Protein AF-A0A815XNQ8-F1 (afdb_monomer_lite)

Organism: NCBI:txid392033

Radius of gyration: 22.98 Å; chains: 1; bounding box: 55×47×60 Å

Secondary structure (DSSP, 8-state):
-HHHHHH-TTS-HHHHHHHGGGHHHHHTS---S---HHHHHHHHHHHHT-S-HHHHHHHHHHHHHHHHHH--HHHHHHHHHHHHTSSS-TTHHHHHHHHHHHHHHT--HHHHHHHHHHHHHHHHHHHHHHHTS-TTTHHHHHHHHHHHHHHHHHHHHHHHS-HHIIIIIHHHHHHHT---TTS---SS--S-HHHHHHHHHHHHHHT-THHHHHHHHHTTT--HHHHHHHHHHHHHHHHHHHHHHHHHHHHH---HHHHIIIII---TT-

pLDDT: mean 72.15, std 14.69, range [40.12, 94.12]

Structure (mmCIF, N/CA/C/O backbone):
data_AF-A0A815XNQ8-F1
#
_entry.id   AF-A0A815XNQ8-F1
#
loop_
_atom_site.group_PDB
_atom_site.id
_atom_site.type_symbol
_atom_site.label_atom_id
_atom_site.label_alt_id
_atom_site.label_comp_id
_atom_site.label_asym_id
_atom_site.label_entity_id
_atom_site.label_seq_id
_atom_site.pdbx_PDB_ins_code
_atom_site.Cartn_x
_atom_site.Cartn_y
_atom_site.Cartn_z
_atom_site.occupancy
_atom_site.B_iso_or_equiv
_atom_site.auth_seq_id
_atom_site.auth_comp_id
_atom_site.auth_asym_id
_atom_site.auth_atom_id
_atom_site.pdbx_PDB_model_num
ATOM 1 N N . MET A 1 1 ? -24.778 -8.195 21.191 1.00 75.94 1 MET A N 1
ATOM 2 C CA . MET A 1 1 ? -24.794 -7.375 22.428 1.00 75.94 1 MET A CA 1
ATOM 3 C C . MET A 1 1 ? -23.647 -6.366 22.455 1.00 75.94 1 MET A C 1
ATOM 5 O O . MET A 1 1 ? -23.934 -5.185 22.551 1.00 75.94 1 MET A O 1
ATOM 9 N N . TYR A 1 2 ? -22.386 -6.789 22.289 1.00 79.62 2 TYR A N 1
ATOM 10 C CA . TYR A 1 2 ? -21.207 -5.901 22.287 1.00 79.62 2 TYR A CA 1
ATOM 11 C C . TYR A 1 2 ? -21.305 -4.710 21.310 1.00 79.62 2 TYR A C 1
ATOM 13 O O . TYR A 1 2 ? -21.209 -3.560 21.724 1.00 79.62 2 TYR A O 1
ATOM 21 N N . LEU A 1 3 ? -21.623 -4.972 20.036 1.00 75.62 3 LEU A N 1
ATOM 22 C CA . LEU A 1 3 ? -21.785 -3.928 19.012 1.00 75.62 3 LEU A CA 1
ATOM 23 C C . LEU A 1 3 ? -22.878 -2.898 19.356 1.00 75.62 3 LEU A C 1
ATOM 25 O O . LEU A 1 3 ? -22.734 -1.717 19.057 1.00 75.62 3 LEU A O 1
ATOM 29 N N . LEU A 1 4 ? -23.967 -3.334 20.000 1.00 80.19 4 LEU A N 1
ATOM 30 C CA . LEU A 1 4 ? -25.055 -2.435 20.399 1.00 80.19 4 LEU A CA 1
ATOM 31 C C . LEU A 1 4 ? -24.585 -1.439 21.462 1.00 80.19 4 LEU A C 1
ATOM 33 O O . LEU A 1 4 ? -24.971 -0.281 21.395 1.00 80.19 4 LEU A O 1
ATOM 37 N N . LEU A 1 5 ? -23.711 -1.865 22.380 1.00 82.94 5 LEU A N 1
ATOM 38 C CA . LEU A 1 5 ? -23.134 -0.988 23.400 1.00 82.94 5 LEU A CA 1
ATOM 39 C C . LEU A 1 5 ? -22.146 0.025 22.798 1.00 82.94 5 LEU A C 1
ATOM 41 O O . LEU A 1 5 ? -22.124 1.178 23.208 1.00 82.94 5 LEU A O 1
ATOM 45 N N . LEU A 1 6 ? -21.357 -0.363 21.791 1.00 78.06 6 LEU A N 1
ATOM 46 C CA . LEU A 1 6 ? -20.437 0.566 21.116 1.00 78.06 6 LEU A CA 1
ATOM 47 C C . LEU A 1 6 ? -21.175 1.663 20.327 1.00 78.06 6 LEU A C 1
ATOM 49 O O . LEU A 1 6 ? -20.774 2.830 20.353 1.00 78.06 6 LEU A O 1
ATOM 53 N N . ILE A 1 7 ? -22.270 1.301 19.653 1.00 78.56 7 ILE A N 1
ATOM 54 C CA . ILE A 1 7 ? -23.043 2.216 18.795 1.00 78.56 7 ILE A CA 1
ATOM 55 C C . ILE A 1 7 ? -24.034 3.072 19.605 1.00 78.56 7 ILE A C 1
ATOM 57 O O . ILE A 1 7 ? -24.481 4.114 19.122 1.00 78.56 7 ILE A O 1
ATOM 61 N N . ASP A 1 8 ? -24.370 2.680 20.837 1.00 81.50 8 ASP A N 1
ATOM 62 C CA . ASP A 1 8 ? -25.315 3.422 21.671 1.00 81.50 8 ASP A CA 1
ATOM 63 C C . ASP A 1 8 ? -24.821 4.853 21.939 1.00 81.50 8 ASP A C 1
ATOM 65 O O . ASP A 1 8 ? -23.750 5.077 22.506 1.00 81.50 8 ASP A O 1
ATOM 69 N N . LYS A 1 9 ? -25.607 5.845 21.513 1.00 79.31 9 LYS A N 1
ATOM 70 C CA . LYS A 1 9 ? -25.302 7.270 21.696 1.00 79.31 9 LYS A CA 1
ATOM 71 C C . LYS A 1 9 ? -25.525 7.749 23.129 1.00 79.31 9 LYS A C 1
ATOM 73 O O . LYS A 1 9 ? -25.055 8.826 23.473 1.00 79.31 9 LYS A O 1
ATOM 78 N N . GLN A 1 10 ? -26.259 6.989 23.940 1.00 81.81 10 GLN A N 1
ATOM 79 C CA . GLN A 1 10 ? -26.535 7.337 25.333 1.00 81.81 10 GLN A CA 1
ATOM 80 C C . GLN A 1 10 ? -25.355 7.013 26.257 1.00 81.81 10 GLN A C 1
ATOM 82 O O . GLN A 1 10 ? -25.280 7.548 27.362 1.00 81.81 10 GLN A O 1
ATOM 87 N N . LEU A 1 11 ? -24.425 6.161 25.814 1.00 83.69 11 LEU A N 1
ATOM 88 C CA . LEU A 1 11 ? -23.234 5.803 26.579 1.00 83.69 11 LEU A CA 1
ATOM 89 C C . LEU A 1 11 ? -22.118 6.827 26.368 1.00 83.69 11 LEU A C 1
ATOM 91 O O . LEU A 1 11 ? -21.837 7.237 25.240 1.00 83.69 11 LEU A O 1
ATOM 95 N N . ASN A 1 12 ? -21.456 7.204 27.462 1.00 83.81 12 ASN A N 1
ATOM 96 C CA . ASN A 1 12 ? -20.323 8.122 27.420 1.00 83.81 12 ASN A CA 1
ATOM 97 C C . ASN A 1 12 ? -19.084 7.474 26.773 1.00 83.81 12 ASN A C 1
ATOM 99 O O . ASN A 1 12 ? -18.940 6.247 26.724 1.00 83.81 12 ASN A O 1
ATOM 103 N N . LEU A 1 13 ? -18.176 8.314 26.272 1.00 80.25 13 LEU A N 1
ATOM 104 C CA . LEU A 1 13 ? -16.975 7.854 25.578 1.00 80.25 13 LEU A CA 1
ATOM 105 C C . LEU A 1 13 ? -16.050 7.060 26.508 1.00 80.25 13 LEU A C 1
ATOM 107 O O . LEU A 1 13 ? -15.551 6.009 26.116 1.00 80.25 13 LEU A O 1
ATOM 111 N N . THR A 1 14 ? -15.914 7.472 27.769 1.00 85.00 14 THR A N 1
ATOM 112 C CA . THR A 1 14 ? -15.127 6.755 28.781 1.00 85.00 14 THR A CA 1
ATOM 113 C C . THR A 1 14 ? -15.580 5.296 28.963 1.00 85.00 14 THR A C 1
ATOM 115 O O . THR A 1 14 ? -14.750 4.390 29.025 1.00 85.00 14 THR A O 1
ATOM 118 N N . PHE A 1 15 ? -16.892 5.026 28.990 1.00 86.38 15 PHE A N 1
ATOM 119 C CA . PHE A 1 15 ? -17.417 3.659 29.062 1.00 86.38 15 PHE A CA 1
ATOM 120 C C . PHE A 1 15 ? -17.120 2.874 27.784 1.00 86.38 15 PHE A C 1
ATOM 122 O O . PHE A 1 15 ? -16.704 1.717 27.850 1.00 86.38 15 PHE A O 1
ATOM 129 N N . LYS A 1 16 ? -17.270 3.509 26.616 1.00 85.81 16 LYS A N 1
ATOM 130 C CA . LYS A 1 16 ? -16.922 2.890 25.331 1.00 85.81 16 LYS A CA 1
ATOM 131 C C . LYS A 1 16 ? -15.440 2.536 25.259 1.00 85.81 16 LYS A C 1
ATOM 133 O O . LYS A 1 16 ? -15.115 1.445 24.811 1.00 85.81 16 LYS A O 1
ATOM 138 N N . ILE A 1 17 ? -14.557 3.384 25.785 1.00 86.81 17 ILE A N 1
ATOM 139 C CA . ILE A 1 17 ? -13.119 3.112 25.899 1.00 86.81 17 ILE A CA 1
ATOM 140 C C . ILE A 1 17 ? -12.865 1.860 26.750 1.00 86.81 17 ILE A C 1
ATOM 142 O O . ILE A 1 17 ? -12.004 1.058 26.403 1.00 86.81 17 ILE A O 1
ATOM 146 N N . CYS A 1 18 ? -13.605 1.630 27.836 1.00 87.81 18 CYS A N 1
ATOM 147 C CA . CYS A 1 18 ? -13.510 0.376 28.599 1.00 87.81 18 CYS A CA 1
ATOM 148 C C . CYS A 1 18 ? -13.992 -0.840 27.795 1.00 87.81 18 CYS A C 1
ATOM 150 O O . CYS A 1 18 ? -13.396 -1.910 27.878 1.00 87.81 18 CYS A O 1
ATOM 152 N N . LEU A 1 19 ? -15.024 -0.692 26.959 1.00 88.38 19 LEU A N 1
ATOM 153 C CA . LEU A 1 19 ? -15.461 -1.777 26.074 1.00 88.38 19 LEU A CA 1
ATOM 154 C C . LEU A 1 19 ? -14.389 -2.166 25.047 1.00 88.38 19 LEU A C 1
ATOM 156 O O . LEU A 1 19 ? -14.349 -3.328 24.636 1.00 88.38 19 LEU A O 1
ATOM 160 N N . LEU A 1 20 ? -13.510 -1.240 24.645 1.00 88.69 20 LEU A N 1
ATOM 161 C CA . LEU A 1 20 ? -12.417 -1.538 23.712 1.00 88.69 20 LEU A CA 1
ATOM 162 C C . LEU A 1 20 ? -11.389 -2.521 24.290 1.00 88.69 20 LEU A C 1
ATOM 164 O O . LEU A 1 20 ? -10.723 -3.197 23.514 1.00 88.69 20 LEU A O 1
ATOM 168 N N . ASP A 1 21 ? -11.309 -2.691 25.615 1.00 88.00 21 ASP A N 1
ATOM 169 C CA . ASP A 1 21 ? -10.439 -3.714 26.224 1.00 88.00 21 ASP A CA 1
ATOM 170 C C . ASP A 1 21 ? -10.847 -5.138 25.813 1.00 88.00 21 ASP A C 1
ATOM 172 O O . ASP A 1 21 ? -10.031 -6.057 25.811 1.00 88.00 21 ASP A O 1
ATOM 176 N N . LEU A 1 22 ? -12.114 -5.325 25.431 1.00 89.06 22 LEU A N 1
ATOM 177 C CA . LEU A 1 22 ? -12.642 -6.603 24.962 1.00 89.06 22 LEU A CA 1
ATOM 178 C C . LEU A 1 22 ? -12.604 -6.744 23.435 1.00 89.06 22 LEU A C 1
ATOM 180 O O . LEU A 1 22 ? -12.958 -7.804 22.920 1.00 89.06 22 LEU A O 1
ATOM 184 N N . LEU A 1 23 ? -12.185 -5.704 22.705 1.00 88.06 23 LEU A N 1
ATOM 185 C CA . LEU A 1 23 ? -12.276 -5.653 21.244 1.00 88.06 23 LEU A CA 1
ATOM 186 C C . LEU A 1 23 ? -11.512 -6.801 20.581 1.00 88.06 23 LEU A C 1
ATOM 188 O O . LEU A 1 23 ? -12.015 -7.393 19.630 1.00 88.06 23 LEU A O 1
ATOM 192 N N . ALA A 1 24 ? -10.350 -7.171 21.126 1.00 87.69 24 ALA A N 1
ATOM 193 C CA . ALA A 1 24 ? -9.516 -8.241 20.584 1.00 87.69 24 ALA A CA 1
ATOM 194 C C . ALA A 1 24 ? -10.259 -9.587 20.472 1.00 87.69 24 ALA A C 1
ATOM 196 O O . ALA A 1 24 ? -10.046 -10.327 19.516 1.00 87.69 24 ALA A O 1
ATOM 197 N N . PHE A 1 25 ? -11.158 -9.886 21.418 1.00 86.19 25 PHE A N 1
ATOM 198 C CA . PHE A 1 25 ? -11.920 -11.139 21.450 1.00 86.19 25 PHE A CA 1
ATOM 199 C C . PHE A 1 25 ? -13.054 -11.187 20.427 1.00 86.19 25 PHE A C 1
ATOM 201 O O . PHE A 1 25 ? -13.499 -12.270 20.062 1.00 86.19 25 PHE A O 1
ATOM 208 N N . PHE A 1 26 ? -13.548 -10.025 19.997 1.00 83.56 26 PHE A N 1
ATOM 209 C CA . PHE A 1 26 ? -14.608 -9.929 18.994 1.00 83.56 26 PHE A CA 1
ATOM 210 C C . PHE A 1 26 ? -14.048 -9.724 17.587 1.00 83.56 26 PHE A C 1
ATOM 212 O O . PHE A 1 26 ? -14.661 -10.174 16.627 1.00 83.56 26 PHE A O 1
ATOM 219 N N . ALA A 1 27 ? -12.885 -9.082 17.467 1.00 80.12 27 ALA A N 1
ATOM 220 C CA . ALA A 1 27 ? -12.204 -8.854 16.197 1.00 80.12 27 ALA A CA 1
ATOM 221 C C . ALA A 1 27 ? -11.524 -10.119 15.643 1.00 80.12 27 ALA A C 1
ATOM 223 O O . ALA A 1 27 ? -11.320 -10.225 14.441 1.00 80.12 27 ALA A O 1
ATOM 224 N N . SER A 1 28 ? -11.198 -11.093 16.499 1.00 70.62 28 SER A N 1
ATOM 225 C CA . SER A 1 28 ? -10.647 -12.392 16.085 1.00 70.62 28 SER A CA 1
ATOM 226 C C . SER A 1 28 ? -11.694 -13.372 15.545 1.00 70.62 28 SER A C 1
ATOM 228 O O . SER A 1 28 ? -11.341 -14.459 15.092 1.00 70.62 28 SER A O 1
ATOM 230 N N . ILE A 1 29 ? -12.982 -13.023 15.620 1.00 66.88 29 ILE A N 1
ATOM 231 C CA . ILE A 1 29 ? -14.058 -13.836 15.065 1.00 66.88 29 ILE A CA 1
ATOM 232 C C . ILE A 1 29 ? -14.126 -13.507 13.574 1.00 66.88 29 ILE A C 1
ATOM 234 O O . ILE A 1 29 ? -14.635 -12.446 13.207 1.00 66.88 29 ILE A O 1
ATOM 238 N N . ASP A 1 30 ? -13.604 -14.411 12.737 1.00 53.66 30 ASP A N 1
ATOM 239 C CA . ASP A 1 30 ? -13.750 -14.377 11.277 1.00 53.66 30 ASP A CA 1
ATOM 240 C C . ASP A 1 30 ? -15.246 -14.324 10.942 1.00 53.66 30 ASP A C 1
ATOM 242 O O . ASP A 1 30 ? -15.952 -15.332 10.918 1.00 53.66 30 ASP A O 1
ATOM 246 N N . THR A 1 31 ? -15.766 -13.112 10.786 1.00 51.09 31 THR A N 1
ATOM 247 C CA . THR A 1 31 ? -17.167 -12.880 10.471 1.00 51.09 31 THR A CA 1
ATOM 248 C C . THR A 1 31 ? -17.257 -12.618 8.980 1.00 51.09 31 THR A C 1
ATOM 250 O O . THR A 1 31 ? -17.117 -11.490 8.521 1.00 51.09 31 THR A O 1
ATOM 253 N N . ASP A 1 32 ? -17.600 -13.675 8.240 1.00 43.88 32 ASP A N 1
ATOM 254 C CA . ASP A 1 32 ? -18.255 -13.604 6.922 1.00 43.88 32 ASP A CA 1
ATOM 255 C C . ASP A 1 32 ? -19.571 -12.781 6.966 1.00 43.88 32 ASP A C 1
ATOM 257 O O . ASP A 1 32 ? -20.224 -12.542 5.951 1.00 43.88 32 ASP A O 1
ATOM 261 N N . GLU A 1 33 ? -19.996 -12.322 8.146 1.00 43.84 33 GLU A N 1
ATOM 262 C CA . GLU A 1 33 ? -21.234 -11.590 8.361 1.00 43.84 33 GLU A CA 1
ATOM 263 C C . GLU A 1 33 ? -21.028 -10.069 8.354 1.00 43.84 33 GLU A C 1
ATOM 265 O O . GLU A 1 33 ? -20.715 -9.446 9.366 1.00 43.84 33 GLU A O 1
ATOM 270 N N . ASN A 1 34 ? -21.285 -9.469 7.188 1.00 41.28 34 ASN A N 1
ATOM 271 C CA . ASN A 1 34 ? -22.055 -8.231 6.984 1.00 41.28 34 ASN A CA 1
ATOM 272 C C . ASN A 1 34 ? -22.151 -7.250 8.178 1.00 41.28 34 ASN A C 1
ATOM 274 O O . ASN A 1 34 ? -23.237 -6.855 8.617 1.00 41.28 34 ASN A O 1
ATOM 278 N N . LEU A 1 35 ? -21.018 -6.739 8.659 1.00 43.88 35 LEU A N 1
ATOM 279 C CA . LEU A 1 35 ? -20.987 -5.405 9.253 1.00 43.88 35 LEU A CA 1
ATOM 280 C C . LEU A 1 35 ? -21.256 -4.413 8.117 1.00 43.88 35 LEU A C 1
ATOM 282 O O . LEU A 1 35 ? -20.317 -4.044 7.418 1.00 43.88 35 LEU A O 1
ATOM 286 N N . ASN A 1 36 ? -22.528 -4.036 7.919 1.00 47.47 36 ASN A N 1
ATOM 287 C CA . ASN A 1 36 ? -22.941 -3.018 6.943 1.00 47.47 36 ASN A CA 1
ATOM 288 C C . ASN A 1 36 ? -21.979 -1.821 6.989 1.00 47.47 36 ASN A C 1
ATOM 290 O O . ASN A 1 36 ? -21.748 -1.273 8.072 1.00 47.47 36 ASN A O 1
ATOM 294 N N . GLU A 1 37 ? -21.465 -1.417 5.827 1.00 50.72 37 GLU A N 1
ATOM 295 C CA . GLU A 1 37 ? -20.520 -0.303 5.639 1.00 50.72 37 GLU A CA 1
ATOM 296 C C . GLU A 1 37 ? -20.949 0.963 6.404 1.00 50.72 37 GLU A C 1
ATOM 298 O O . GLU A 1 37 ? -20.141 1.567 7.107 1.00 50.72 37 GLU A O 1
ATOM 303 N N . ASP A 1 38 ? -22.254 1.261 6.423 1.00 46.72 38 ASP A N 1
ATOM 304 C CA . ASP A 1 38 ? -22.863 2.371 7.174 1.00 46.72 38 ASP A CA 1
ATOM 305 C C . ASP A 1 38 ? -22.540 2.383 8.678 1.00 46.72 38 ASP A C 1
ATOM 307 O O . ASP A 1 38 ? -22.424 3.443 9.295 1.00 46.72 38 ASP A O 1
ATOM 311 N N . LYS A 1 39 ? -22.425 1.211 9.317 1.00 51.88 39 LYS A N 1
ATOM 312 C CA . LYS A 1 39 ? -22.089 1.118 10.748 1.00 51.88 39 LYS A CA 1
ATOM 313 C C . LYS A 1 39 ? -20.587 1.268 10.981 1.00 51.88 39 LYS A C 1
ATOM 315 O O . LYS A 1 39 ? -20.209 1.774 12.035 1.00 51.88 39 LYS A O 1
ATOM 320 N N . ARG A 1 40 ? -19.762 0.864 10.005 1.00 51.28 40 ARG A N 1
ATOM 321 C CA . ARG A 1 40 ? -18.299 1.016 10.040 1.00 51.28 40 ARG A CA 1
ATOM 322 C C . ARG A 1 40 ? -17.926 2.494 9.936 1.00 51.28 40 ARG A C 1
ATOM 324 O O . ARG A 1 40 ? -17.295 3.024 10.841 1.00 51.28 40 ARG A O 1
ATOM 331 N N . GLN A 1 41 ? -18.441 3.185 8.918 1.00 49.56 41 GLN A N 1
ATOM 332 C CA . GLN A 1 41 ? -18.174 4.608 8.662 1.00 49.56 41 GLN A CA 1
ATOM 333 C C . GLN A 1 41 ? -18.634 5.520 9.804 1.00 49.56 41 GLN A C 1
ATOM 335 O O . GLN A 1 41 ? -17.972 6.496 10.152 1.00 49.56 41 GLN A O 1
ATOM 340 N N . LYS A 1 42 ? -19.764 5.185 10.431 1.00 54.00 42 LYS A N 1
ATOM 341 C CA . LYS A 1 42 ? -20.320 5.971 11.534 1.00 54.00 42 LYS A CA 1
ATOM 342 C C . LYS A 1 42 ? -19.477 5.897 12.806 1.00 54.00 42 LYS A C 1
ATOM 344 O O . LYS A 1 42 ? -19.344 6.904 13.488 1.00 54.00 42 LYS A O 1
ATOM 349 N N . TRP A 1 43 ? -18.900 4.734 13.111 1.00 50.22 43 TRP A N 1
ATOM 350 C CA . TRP A 1 43 ? -18.016 4.586 14.267 1.00 50.22 43 TRP A CA 1
ATOM 351 C C . TRP A 1 43 ? -16.673 5.291 14.050 1.00 50.22 43 TRP A C 1
ATOM 353 O O . TRP A 1 43 ? -16.190 5.966 14.957 1.00 50.22 43 TRP A O 1
ATOM 363 N N . SER A 1 44 ? -16.119 5.212 12.838 1.00 52.06 44 SER A N 1
ATOM 364 C CA . SER A 1 44 ? -14.863 5.886 12.506 1.00 52.06 44 SER A CA 1
ATOM 365 C C . SER A 1 44 ? -14.988 7.418 12.554 1.00 52.06 44 SER A C 1
ATOM 367 O O . SER A 1 44 ? -14.113 8.089 13.097 1.00 52.06 44 SER A O 1
ATOM 369 N N . ASN A 1 45 ? -16.116 7.975 12.094 1.00 53.53 45 ASN A N 1
ATOM 370 C CA . ASN A 1 45 ? -16.386 9.417 12.172 1.00 53.53 45 ASN A CA 1
ATOM 371 C C . ASN A 1 45 ? -16.559 9.928 13.614 1.00 53.53 45 ASN A C 1
ATOM 373 O O . ASN A 1 45 ? -16.122 11.034 13.926 1.00 53.53 45 ASN A O 1
ATOM 377 N N . ASP A 1 46 ? -17.170 9.134 14.500 1.00 54.84 46 ASP A N 1
ATOM 378 C CA . ASP A 1 46 ? -17.358 9.513 15.907 1.00 54.84 46 ASP A CA 1
ATOM 379 C C . ASP A 1 46 ? -16.019 9.548 16.677 1.00 54.84 46 ASP A C 1
ATOM 381 O O . ASP A 1 46 ? -15.891 10.312 17.635 1.00 54.84 46 ASP A O 1
ATOM 385 N N . LEU A 1 47 ? -15.013 8.760 16.264 1.00 55.50 47 LEU A N 1
ATOM 386 C CA . LEU A 1 47 ? -13.692 8.730 16.904 1.00 55.50 47 LEU A CA 1
ATOM 387 C C . LEU A 1 47 ? -12.807 9.917 16.487 1.00 55.50 47 LEU A C 1
ATOM 389 O O . LEU A 1 47 ? -12.124 10.486 17.331 1.00 55.50 47 LEU A O 1
ATOM 393 N N . CYS A 1 48 ? -12.838 10.318 15.212 1.00 50.28 48 CYS A N 1
ATOM 394 C CA . CYS A 1 48 ? -11.995 11.400 14.683 1.00 50.28 48 CYS A CA 1
ATOM 395 C C . CYS A 1 48 ? -12.405 12.815 15.145 1.00 50.28 48 CYS A C 1
ATOM 397 O O . CYS A 1 48 ? -11.663 13.765 14.921 1.00 50.28 48 CYS A O 1
ATOM 399 N N . CYS A 1 49 ? -13.571 12.994 15.778 1.00 48.00 49 CYS A N 1
ATOM 400 C CA . CYS A 1 49 ? -14.122 14.320 16.105 1.00 48.00 49 CYS A CA 1
ATOM 401 C C . CYS A 1 49 ? -14.201 14.649 17.608 1.00 48.00 49 CYS A C 1
ATOM 403 O O . CYS A 1 49 ? -14.882 15.603 17.995 1.00 48.00 49 CYS A O 1
ATOM 405 N N . THR A 1 50 ? -13.540 13.894 18.485 1.00 53.66 50 THR A N 1
ATOM 406 C CA . THR A 1 50 ? -13.646 14.127 19.935 1.00 53.66 50 THR A CA 1
ATOM 407 C C . THR A 1 50 ? -12.812 15.329 20.389 1.00 53.66 50 THR A C 1
ATOM 409 O O . THR A 1 50 ? -11.600 15.360 20.195 1.00 53.66 50 THR A O 1
ATOM 412 N N . GLN A 1 51 ? -13.458 16.302 21.047 1.00 52.12 51 GLN A N 1
ATOM 413 C CA . GLN A 1 51 ? -12.844 17.524 21.601 1.00 52.12 51 GLN A CA 1
ATOM 414 C C . GLN A 1 51 ? -11.847 17.263 22.751 1.00 52.12 51 GLN A C 1
ATOM 416 O O . GLN A 1 51 ? -11.103 18.168 23.128 1.00 52.12 51 GLN A O 1
ATOM 421 N N . GLU A 1 52 ? -11.801 16.044 23.296 1.00 68.06 52 GLU A N 1
ATOM 422 C CA . GLU A 1 52 ? -10.934 15.670 24.415 1.00 68.06 52 GLU A CA 1
ATOM 423 C C . GLU A 1 52 ? -9.797 14.748 23.956 1.00 68.06 52 GLU A C 1
ATOM 425 O O . GLU A 1 52 ? -9.934 13.527 23.865 1.00 68.06 52 GLU A O 1
ATOM 430 N N . TYR A 1 53 ? -8.634 15.350 23.696 1.00 76.25 53 TYR A N 1
ATOM 431 C CA . TYR A 1 53 ? -7.417 14.670 23.233 1.00 76.25 53 TYR A CA 1
ATOM 432 C C . TYR A 1 53 ? -7.035 13.434 24.072 1.00 76.25 53 TYR A C 1
ATOM 434 O O . TYR A 1 53 ? -6.577 12.426 23.536 1.00 76.25 53 TYR A O 1
ATOM 442 N N . HIS A 1 54 ? -7.251 13.482 25.391 1.00 80.50 54 HIS A N 1
ATOM 443 C CA . HIS A 1 54 ? -6.917 12.382 26.298 1.00 80.50 54 HIS A CA 1
ATOM 444 C C . HIS A 1 54 ? -7.803 11.146 26.109 1.00 80.50 54 HIS A C 1
ATOM 446 O O . HIS A 1 54 ? -7.305 10.021 26.188 1.00 80.50 54 HIS A O 1
ATOM 452 N N . GLU A 1 55 ? -9.095 11.334 25.839 1.00 82.00 55 GLU A N 1
ATOM 453 C CA . GLU A 1 55 ? -10.012 10.220 25.594 1.00 82.00 55 GLU A CA 1
ATOM 454 C C . GLU A 1 55 ? -9.720 9.573 24.234 1.00 82.00 55 GLU A C 1
ATOM 456 O O . GLU A 1 55 ? -9.650 8.347 24.135 1.00 82.00 55 GLU A O 1
ATOM 461 N N . TYR A 1 56 ? -9.429 10.388 23.215 1.00 83.62 56 TYR A N 1
ATOM 462 C CA . TYR A 1 56 ? -8.996 9.914 21.898 1.00 83.62 56 TYR A CA 1
ATOM 463 C C . TYR A 1 56 ? -7.706 9.089 21.968 1.00 83.62 56 TYR A C 1
ATOM 465 O O . TYR A 1 56 ? -7.640 7.971 21.454 1.00 83.62 56 TYR A O 1
ATOM 473 N N . GLN A 1 57 ? -6.695 9.597 22.681 1.00 87.19 57 GLN A N 1
ATOM 474 C CA . GLN A 1 57 ? -5.433 8.894 22.902 1.00 87.19 57 GLN A CA 1
ATOM 475 C C . GLN A 1 57 ? -5.649 7.537 23.589 1.00 87.19 57 GLN A C 1
ATOM 477 O O . GLN A 1 57 ? -5.040 6.534 23.204 1.00 87.19 57 GLN A O 1
ATOM 482 N N . ALA A 1 58 ? -6.514 7.487 24.607 1.00 88.31 58 ALA A N 1
ATOM 483 C CA . ALA A 1 58 ? -6.840 6.246 25.302 1.00 88.31 58 ALA A CA 1
ATOM 484 C C . ALA A 1 58 ? -7.573 5.253 24.385 1.00 88.31 58 ALA A C 1
ATOM 486 O O . ALA A 1 58 ? -7.262 4.060 24.409 1.00 88.31 58 ALA A O 1
ATOM 487 N N . ALA A 1 59 ? -8.503 5.734 23.556 1.00 88.50 59 ALA A N 1
ATOM 488 C CA . ALA A 1 59 ? -9.215 4.912 22.583 1.00 88.50 59 ALA A CA 1
ATOM 489 C C . ALA A 1 59 ? -8.259 4.308 21.543 1.00 88.50 59 ALA A C 1
ATOM 491 O O . ALA A 1 59 ? -8.248 3.088 21.368 1.00 88.50 59 ALA A O 1
ATOM 492 N N . ILE A 1 60 ? -7.405 5.129 20.917 1.00 89.62 60 ILE A N 1
ATOM 493 C CA . ILE A 1 60 ? -6.430 4.677 19.912 1.00 89.62 60 ILE A CA 1
ATOM 494 C C . ILE A 1 60 ? -5.524 3.593 20.471 1.00 89.62 60 ILE A C 1
ATOM 496 O O . ILE A 1 60 ? -5.375 2.543 19.856 1.00 89.62 60 ILE A O 1
ATOM 500 N N . ARG A 1 61 ? -4.944 3.799 21.656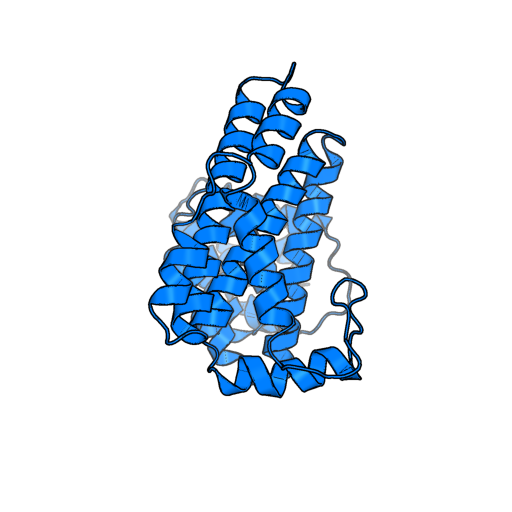 1.00 91.50 61 ARG A N 1
ATOM 501 C CA . ARG A 1 61 ? -4.008 2.822 22.228 1.00 91.50 61 ARG A CA 1
ATOM 502 C C . ARG A 1 61 ? -4.661 1.470 22.492 1.00 91.50 61 ARG A C 1
ATOM 504 O O . ARG A 1 61 ? -4.018 0.438 22.312 1.00 91.50 61 ARG A O 1
ATOM 511 N N . LYS A 1 62 ? -5.942 1.458 22.869 1.00 91.94 62 LYS A N 1
ATOM 512 C CA . LYS A 1 62 ? -6.709 0.216 23.019 1.00 91.94 62 LYS A CA 1
ATOM 513 C C . LYS A 1 62 ? -7.024 -0.437 21.677 1.00 91.94 62 LYS A C 1
ATOM 515 O O . LYS A 1 62 ? -6.929 -1.656 21.585 1.00 91.94 62 LYS A O 1
ATOM 520 N N . ILE A 1 63 ? -7.327 0.346 20.640 1.00 92.06 63 ILE A N 1
ATOM 521 C CA . ILE A 1 63 ? -7.511 -0.170 19.274 1.00 92.06 63 ILE A CA 1
ATOM 522 C C . ILE A 1 63 ? -6.209 -0.787 18.755 1.00 92.06 63 ILE A C 1
ATOM 524 O O . ILE A 1 63 ? -6.245 -1.911 18.267 1.00 92.06 63 ILE A O 1
ATOM 528 N N . LEU A 1 64 ? -5.066 -0.114 18.920 1.00 92.94 64 LEU A N 1
ATOM 529 C CA . LEU A 1 64 ? -3.751 -0.634 18.524 1.00 92.94 64 LEU A CA 1
ATOM 530 C C . LEU A 1 64 ? -3.407 -1.933 19.262 1.00 92.94 64 LEU A C 1
ATOM 532 O O . LEU A 1 64 ? -3.003 -2.913 18.643 1.00 92.94 64 LEU A O 1
ATOM 536 N N . SER A 1 65 ? -3.642 -1.975 20.576 1.00 91.81 65 SER A N 1
ATOM 537 C CA . SER A 1 65 ? -3.469 -3.197 21.371 1.00 91.81 65 SER A CA 1
ATOM 538 C C . SER A 1 65 ? -4.373 -4.332 20.870 1.00 91.81 65 SER A C 1
ATOM 540 O O . SER A 1 65 ? -3.917 -5.451 20.641 1.00 91.81 65 SER A O 1
ATOM 542 N N . ALA A 1 66 ? -5.656 -4.047 20.629 1.00 91.44 66 ALA A N 1
ATOM 543 C CA . ALA A 1 66 ? -6.600 -5.034 20.120 1.00 91.44 66 ALA A CA 1
ATOM 544 C C . ALA A 1 66 ? -6.248 -5.518 18.707 1.00 91.44 66 ALA A C 1
ATOM 546 O O . ALA A 1 66 ? -6.424 -6.698 18.402 1.00 91.44 66 ALA A O 1
ATOM 547 N N . PHE A 1 67 ? -5.736 -4.630 17.859 1.00 91.44 67 PHE A N 1
ATOM 548 C CA . PHE A 1 67 ? -5.270 -4.936 16.513 1.00 91.44 67 PHE A CA 1
ATOM 549 C C . PHE A 1 67 ? -4.095 -5.921 16.537 1.00 91.44 67 PHE A C 1
ATOM 551 O O . PHE A 1 67 ? -4.171 -6.975 15.902 1.00 91.44 67 PHE A O 1
ATOM 558 N N . GLU A 1 68 ? -3.068 -5.647 17.345 1.00 89.56 68 GLU A N 1
ATOM 559 C CA . GLU A 1 68 ? -1.908 -6.535 17.491 1.00 89.56 68 GLU A CA 1
ATOM 560 C C . GLU A 1 68 ? -2.289 -7.910 18.061 1.00 89.56 68 GLU A C 1
ATOM 562 O O . GLU A 1 68 ? -1.737 -8.926 17.638 1.00 89.56 68 GLU A O 1
ATOM 567 N N . LEU A 1 69 ? -3.247 -7.958 18.995 1.00 88.25 69 LEU A N 1
ATOM 568 C CA . LEU A 1 69 ? -3.668 -9.195 19.662 1.00 88.25 69 LEU A CA 1
ATOM 569 C C . LEU A 1 69 ? -4.626 -10.057 18.829 1.00 88.25 69 LEU A C 1
ATOM 571 O O . LEU A 1 69 ? -4.552 -11.282 18.886 1.00 88.25 69 LEU A O 1
ATOM 575 N N . SER A 1 70 ? -5.546 -9.440 18.085 1.00 87.06 70 SER A N 1
ATOM 576 C CA . SER A 1 70 ? -6.575 -10.165 17.321 1.00 87.06 70 SER A CA 1
ATOM 577 C C . SER A 1 70 ? -6.105 -10.620 15.947 1.00 87.06 70 SER A C 1
ATOM 579 O O . SER A 1 70 ? -6.691 -11.534 15.375 1.00 87.06 70 SER A O 1
ATOM 581 N N . SER A 1 71 ? -5.067 -9.977 15.410 1.00 82.31 71 SER A N 1
ATOM 582 C CA . SER A 1 71 ? -4.656 -10.127 14.016 1.00 82.31 71 SER A CA 1
ATOM 583 C C . SER A 1 71 ? -5.797 -9.910 12.996 1.00 82.31 71 SER A C 1
ATOM 585 O O . SER A 1 71 ? -5.849 -10.573 11.962 1.00 82.31 71 SER A O 1
ATOM 587 N N . SER A 1 72 ? -6.724 -8.996 13.291 1.00 84.69 72 SER A N 1
ATOM 588 C CA . SER A 1 72 ? -7.927 -8.741 12.488 1.00 84.69 72 SER A CA 1
ATOM 589 C C . SER A 1 72 ? -7.669 -7.831 11.279 1.00 84.69 72 SER A C 1
ATOM 591 O O . SER A 1 72 ? -7.262 -6.680 11.447 1.00 84.69 72 SER A O 1
ATOM 593 N N . PHE A 1 73 ? -8.088 -8.255 10.078 1.00 82.50 73 PHE A N 1
ATOM 594 C CA . PHE A 1 73 ? -8.082 -7.402 8.873 1.00 82.50 73 PHE A CA 1
ATOM 595 C C . PHE A 1 73 ? -9.032 -6.199 8.966 1.00 82.50 73 PHE A C 1
ATOM 597 O O . PHE A 1 73 ? -8.709 -5.124 8.475 1.00 82.50 73 PHE A O 1
ATOM 604 N N . ILE A 1 74 ? -10.161 -6.331 9.668 1.00 82.25 74 ILE A N 1
ATOM 605 C CA . ILE A 1 74 ? -11.103 -5.215 9.873 1.00 82.25 74 ILE A CA 1
ATOM 606 C C . ILE A 1 74 ? -10.457 -4.068 10.669 1.00 82.25 74 ILE A C 1
ATOM 608 O O . ILE A 1 74 ? -10.625 -2.897 10.336 1.00 82.25 74 ILE A O 1
ATOM 612 N N . LEU A 1 75 ? -9.696 -4.386 11.723 1.00 87.19 75 LEU A N 1
ATOM 613 C CA . LEU A 1 75 ? -8.972 -3.369 12.490 1.00 87.19 75 LEU A CA 1
ATOM 614 C C . LEU A 1 75 ? -7.816 -2.766 11.689 1.00 87.19 75 LEU A C 1
ATOM 616 O O . LEU A 1 75 ? -7.550 -1.575 11.829 1.00 87.19 75 LEU A O 1
ATOM 620 N N . PHE A 1 76 ? -7.175 -3.554 10.822 1.00 88.31 76 PHE A N 1
ATOM 621 C CA . PHE A 1 76 ? -6.210 -3.027 9.862 1.00 88.31 76 PHE A CA 1
ATOM 622 C C . PHE A 1 76 ? -6.857 -1.977 8.943 1.00 88.31 76 PHE A C 1
ATOM 624 O O . PHE A 1 76 ? -6.353 -0.862 8.851 1.00 88.31 76 PHE A O 1
ATOM 631 N N . GLU A 1 77 ? -7.999 -2.296 8.324 1.00 83.94 77 GLU A N 1
ATOM 632 C CA . GLU A 1 77 ? -8.748 -1.378 7.450 1.00 83.94 77 GLU A CA 1
ATOM 633 C C . GLU A 1 77 ? -9.114 -0.073 8.169 1.00 83.94 77 GLU A C 1
ATOM 635 O O . GLU A 1 77 ? -8.884 1.014 7.639 1.00 83.94 77 GLU A O 1
ATOM 640 N N . LEU A 1 78 ? -9.610 -0.166 9.408 1.00 84.81 78 LEU A N 1
ATOM 641 C CA . LEU A 1 78 ? -9.923 1.001 10.231 1.00 84.81 78 LEU A CA 1
ATOM 642 C C . LEU A 1 78 ? -8.701 1.900 10.454 1.00 84.81 78 LEU A C 1
ATOM 644 O O . LEU A 1 78 ? -8.806 3.117 10.320 1.00 84.81 78 LEU A O 1
ATOM 648 N N . LEU A 1 79 ? -7.554 1.316 10.809 1.00 88.56 79 LEU A N 1
ATOM 649 C CA . LEU A 1 79 ? -6.330 2.073 11.071 1.00 88.56 79 LEU A CA 1
ATOM 650 C C . LEU A 1 79 ? -5.790 2.737 9.801 1.00 88.56 79 LEU A C 1
ATOM 652 O O . LEU A 1 79 ? -5.358 3.887 9.862 1.00 88.56 79 LEU A O 1
ATOM 656 N N . ILE A 1 80 ? -5.859 2.054 8.654 1.00 85.69 80 ILE A N 1
ATOM 657 C CA . ILE A 1 80 ? -5.518 2.651 7.357 1.00 85.69 80 ILE A CA 1
ATOM 658 C C . ILE A 1 80 ? -6.456 3.815 7.040 1.00 85.69 80 ILE A C 1
ATOM 660 O O . ILE A 1 80 ? -5.983 4.887 6.677 1.00 85.69 80 ILE A O 1
ATOM 664 N N . TRP A 1 81 ? -7.765 3.653 7.243 1.00 83.06 81 TRP A N 1
ATOM 665 C CA . TRP A 1 81 ? -8.725 4.739 7.053 1.00 83.06 81 TRP A CA 1
ATOM 666 C C . TRP A 1 81 ? -8.401 5.944 7.945 1.00 83.06 81 TRP A C 1
ATOM 668 O O . TRP A 1 81 ? -8.321 7.064 7.450 1.00 83.06 81 TRP A O 1
ATOM 678 N N . MET A 1 82 ? -8.124 5.718 9.234 1.00 82.62 82 MET A N 1
ATOM 679 C CA . MET A 1 82 ? -7.745 6.786 10.168 1.00 82.62 82 MET A CA 1
ATOM 680 C C . MET A 1 82 ? -6.477 7.529 9.732 1.00 82.62 82 MET A C 1
ATOM 682 O O . MET A 1 82 ? -6.433 8.753 9.828 1.00 82.62 82 MET A O 1
ATOM 686 N N . LEU A 1 83 ? -5.465 6.810 9.235 1.00 84.06 83 LEU A N 1
ATOM 687 C CA . LEU A 1 83 ? -4.250 7.419 8.689 1.00 84.06 83 LEU A CA 1
ATOM 688 C C . LEU A 1 83 ? -4.530 8.240 7.431 1.00 84.06 83 LEU A C 1
ATOM 690 O O . LEU A 1 83 ? -3.952 9.305 7.263 1.00 84.06 83 LEU A O 1
ATOM 694 N N . CYS A 1 84 ? -5.393 7.747 6.543 1.00 80.31 84 CYS A N 1
ATOM 695 C CA . CYS A 1 84 ? -5.662 8.380 5.254 1.00 80.31 84 CYS A CA 1
ATOM 696 C C . CYS A 1 84 ? -6.648 9.556 5.330 1.00 80.31 84 CYS A C 1
ATOM 698 O O . CYS A 1 84 ? -6.713 10.341 4.384 1.00 80.31 84 CYS A O 1
ATOM 700 N N . CYS A 1 85 ? -7.397 9.707 6.427 1.00 75.12 85 CYS A N 1
ATOM 701 C CA . CYS A 1 85 ? -8.309 10.837 6.635 1.00 75.12 85 CYS A CA 1
ATOM 702 C C . CYS A 1 85 ? -7.594 12.189 6.768 1.00 75.12 85 CYS A C 1
ATOM 704 O O . CYS A 1 85 ? -8.189 13.233 6.498 1.00 75.12 85 CYS A O 1
ATOM 706 N N . GLU A 1 86 ? -6.327 12.189 7.177 1.00 75.38 86 GLU A N 1
ATOM 707 C CA . GLU A 1 86 ? -5.533 13.394 7.404 1.00 75.38 86 GLU A CA 1
ATOM 708 C C . GLU A 1 86 ? -4.178 13.276 6.700 1.00 75.38 86 GLU A C 1
ATOM 710 O O . GLU A 1 86 ? -3.660 12.186 6.493 1.00 75.38 86 GLU A O 1
ATOM 715 N N . GLN A 1 87 ? -3.565 14.405 6.328 1.00 70.25 87 GLN A N 1
ATOM 716 C CA . GLN A 1 87 ? -2.234 14.367 5.701 1.00 70.25 87 GLN A CA 1
ATOM 717 C C . GLN A 1 87 ? -1.133 13.908 6.664 1.00 70.25 87 GLN A C 1
ATOM 719 O O . GLN A 1 87 ? -0.137 13.348 6.217 1.00 70.25 87 GLN A O 1
ATOM 724 N N . HIS A 1 88 ? -1.290 14.197 7.958 1.00 78.69 88 HIS A N 1
ATOM 725 C CA . HIS A 1 88 ? -0.369 13.777 9.005 1.00 78.69 88 HIS A CA 1
ATOM 726 C C . HIS A 1 88 ? -1.147 13.559 10.299 1.00 78.69 88 HIS A C 1
ATOM 728 O O . HIS A 1 88 ? -1.547 14.517 10.966 1.00 78.69 88 HIS A O 1
ATOM 734 N N . HIS A 1 89 ? -1.384 12.295 10.628 1.00 84.50 89 HIS A N 1
ATOM 735 C CA . HIS A 1 89 ? -2.139 11.927 11.815 1.00 84.50 89 HIS A CA 1
ATOM 736 C C . HIS A 1 89 ? -1.234 11.982 13.056 1.00 84.50 89 HIS A C 1
ATOM 738 O O . HIS A 1 89 ? -0.106 11.496 13.035 1.00 84.50 89 HIS A O 1
ATOM 744 N N . ILE A 1 90 ? -1.728 12.512 14.180 1.00 85.88 90 ILE A N 1
ATOM 745 C CA . ILE A 1 90 ? -0.913 12.716 15.401 1.00 85.88 90 ILE A CA 1
ATOM 746 C C . ILE A 1 90 ? -0.300 11.402 15.925 1.00 85.88 90 ILE A C 1
ATOM 748 O O . ILE A 1 90 ? 0.787 11.400 16.497 1.00 85.88 90 ILE A O 1
ATOM 752 N N . PHE A 1 91 ? -0.981 10.276 15.704 1.00 88.56 91 PHE A N 1
ATOM 753 C CA . PHE A 1 91 ? -0.519 8.939 16.096 1.00 88.56 91 PHE A CA 1
ATOM 754 C C . PHE A 1 91 ? 0.045 8.124 14.925 1.00 88.56 91 PHE A C 1
ATOM 756 O O . PHE A 1 91 ? 0.100 6.902 15.019 1.00 88.56 91 PHE A O 1
ATOM 763 N N . GLU A 1 92 ? 0.428 8.762 13.814 1.00 90.25 92 GLU A N 1
ATOM 764 C CA . GLU A 1 92 ? 0.932 8.074 12.618 1.00 90.25 92 GLU A CA 1
ATOM 765 C C . GLU A 1 92 ? 2.076 7.106 12.945 1.00 90.25 92 GLU A C 1
ATOM 767 O O . GLU A 1 92 ? 2.023 5.940 12.565 1.00 90.25 92 GLU A O 1
ATOM 772 N N . GLU A 1 93 ? 3.057 7.540 13.740 1.00 92.38 93 GLU A N 1
ATOM 773 C CA . GLU A 1 93 ? 4.180 6.689 14.145 1.00 92.38 93 GLU A CA 1
ATOM 774 C C . GLU A 1 93 ? 3.729 5.482 14.988 1.00 92.38 93 GLU A C 1
ATOM 776 O O . GLU A 1 93 ? 4.132 4.352 14.709 1.00 92.38 93 GLU A O 1
ATOM 781 N N . GLU A 1 94 ? 2.854 5.688 15.983 1.00 93.56 94 GLU A N 1
ATOM 782 C CA . GLU A 1 94 ? 2.328 4.598 16.822 1.00 93.56 94 GLU A CA 1
ATOM 783 C C . GLU A 1 94 ? 1.550 3.573 15.970 1.00 93.56 94 GLU A C 1
ATOM 785 O O . GLU A 1 94 ? 1.713 2.363 16.155 1.00 93.56 94 GLU A O 1
ATOM 790 N N . ILE A 1 95 ? 0.753 4.043 15.001 1.00 92.44 95 ILE A N 1
ATOM 791 C CA . ILE A 1 95 ? -0.014 3.187 14.087 1.00 92.44 95 ILE A CA 1
ATOM 792 C C . ILE A 1 95 ? 0.926 2.402 13.160 1.00 92.44 95 ILE A C 1
ATOM 794 O O . ILE A 1 95 ? 0.787 1.185 13.045 1.00 92.44 95 ILE A O 1
ATOM 798 N N . LEU A 1 96 ? 1.911 3.054 12.533 1.00 91.69 96 LEU A N 1
ATOM 799 C CA . LEU A 1 96 ? 2.861 2.396 11.626 1.00 91.69 96 LEU A CA 1
ATOM 800 C C . LEU A 1 96 ? 3.716 1.343 12.347 1.00 91.69 96 LEU A C 1
ATOM 802 O O . LEU A 1 96 ? 3.939 0.252 11.813 1.00 91.69 96 LEU A O 1
ATOM 806 N N . LEU A 1 97 ? 4.151 1.625 13.579 1.00 94.12 97 LEU A N 1
ATOM 807 C CA . LEU A 1 97 ? 4.849 0.650 14.422 1.00 94.12 97 LEU A CA 1
ATOM 808 C C . LEU A 1 97 ? 3.959 -0.555 14.743 1.00 94.12 97 LEU A C 1
ATOM 810 O O . LEU A 1 97 ? 4.423 -1.696 14.703 1.00 94.12 97 LEU A O 1
ATOM 814 N N . SER A 1 98 ? 2.680 -0.313 15.024 1.00 93.56 98 SER A N 1
ATOM 815 C CA . SER A 1 98 ? 1.708 -1.370 15.288 1.00 93.56 98 SER A CA 1
ATOM 816 C C . SER A 1 98 ? 1.451 -2.244 14.058 1.00 93.56 98 SER A C 1
ATOM 818 O O . SER A 1 98 ? 1.481 -3.469 14.160 1.00 93.56 98 SER A O 1
ATOM 820 N N . ILE A 1 99 ? 1.316 -1.636 12.873 1.00 91.38 99 ILE A N 1
ATOM 821 C CA . ILE A 1 99 ? 1.205 -2.347 11.589 1.00 91.38 99 ILE A CA 1
ATOM 822 C C . ILE A 1 99 ? 2.440 -3.216 11.339 1.00 91.38 99 ILE A C 1
ATOM 824 O O . ILE A 1 99 ? 2.301 -4.383 10.977 1.00 91.38 99 ILE A O 1
ATOM 828 N N . SER A 1 100 ? 3.642 -2.691 11.582 1.00 90.44 100 SER A N 1
ATOM 829 C CA . SER A 1 100 ? 4.884 -3.459 11.443 1.00 90.44 100 SER A CA 1
ATOM 830 C C . SER A 1 100 ? 4.894 -4.698 12.348 1.00 90.44 100 SER A C 1
ATOM 832 O O . SER A 1 100 ? 5.129 -5.814 11.878 1.00 90.44 100 SER A O 1
ATOM 834 N N . ARG A 1 101 ? 4.543 -4.535 13.634 1.00 91.06 101 ARG A N 1
ATOM 835 C CA . ARG A 1 101 ? 4.425 -5.657 14.583 1.00 91.06 101 ARG A CA 1
ATOM 836 C C . ARG A 1 101 ? 3.367 -6.666 14.152 1.00 91.06 101 ARG A C 1
ATOM 838 O O . ARG A 1 101 ? 3.623 -7.865 14.198 1.00 91.06 101 ARG A O 1
ATOM 845 N N . TYR A 1 102 ? 2.212 -6.194 13.698 1.00 90.06 102 TYR A N 1
ATOM 846 C CA . TYR A 1 102 ? 1.139 -7.036 13.181 1.00 90.06 102 TYR A CA 1
ATOM 847 C C . TYR A 1 102 ? 1.595 -7.895 11.991 1.00 90.06 102 TYR A C 1
ATOM 849 O O . TYR A 1 102 ? 1.436 -9.114 12.031 1.00 90.06 102 TYR A O 1
ATOM 857 N N . VAL A 1 103 ? 2.228 -7.299 10.971 1.00 87.06 103 VAL A N 1
ATOM 858 C CA . VAL A 1 103 ? 2.706 -8.026 9.777 1.00 87.06 103 VAL A CA 1
ATOM 859 C C . VAL A 1 103 ? 3.730 -9.101 10.148 1.00 87.06 103 VAL A C 1
ATOM 861 O O . VAL A 1 103 ? 3.662 -10.220 9.629 1.00 87.06 103 VAL A O 1
ATOM 864 N N . ILE A 1 104 ? 4.645 -8.789 11.072 1.00 85.38 104 ILE A N 1
ATOM 865 C CA . ILE A 1 104 ? 5.618 -9.755 11.600 1.00 85.38 104 ILE A CA 1
ATOM 866 C C . ILE A 1 104 ? 4.894 -10.890 12.341 1.00 85.38 104 ILE A C 1
ATOM 868 O O . ILE A 1 104 ? 5.179 -12.062 12.103 1.00 85.38 104 ILE A O 1
ATOM 872 N N . ASN A 1 105 ? 3.910 -10.565 13.183 1.00 84.75 105 ASN A N 1
ATOM 873 C CA . ASN A 1 105 ? 3.192 -11.536 14.013 1.00 84.75 105 ASN A CA 1
ATOM 874 C C . ASN A 1 105 ? 2.255 -12.469 13.234 1.00 84.75 105 ASN A C 1
ATOM 876 O O . ASN A 1 105 ? 1.915 -13.536 13.754 1.00 84.75 105 ASN A O 1
ATOM 880 N N . LEU A 1 106 ? 1.867 -12.128 11.998 1.00 82.75 106 LEU A N 1
ATOM 881 C CA . LEU A 1 106 ? 1.050 -13.012 11.160 1.00 82.75 106 LEU A CA 1
ATOM 882 C C . LEU A 1 106 ? 1.704 -14.386 10.943 1.00 82.75 106 LEU A C 1
ATOM 884 O O . LEU A 1 106 ? 0.968 -15.360 10.779 1.00 82.75 106 LEU A O 1
ATOM 888 N N . ASN A 1 107 ? 3.046 -14.471 10.982 1.00 77.81 107 ASN A N 1
ATOM 889 C CA . ASN A 1 107 ? 3.862 -15.701 11.018 1.00 77.81 107 ASN A CA 1
ATOM 890 C C . ASN A 1 107 ? 3.480 -16.801 9.997 1.00 77.81 107 ASN A C 1
ATOM 892 O O . ASN A 1 107 ? 3.861 -17.962 10.146 1.00 77.81 107 ASN A O 1
ATOM 896 N N . ASN A 1 108 ? 2.718 -16.462 8.958 1.00 80.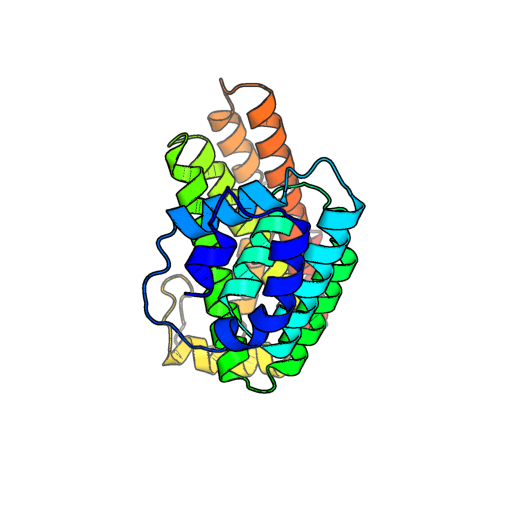94 108 ASN A N 1
ATOM 897 C CA . ASN A 1 108 ? 2.169 -17.387 7.977 1.00 80.94 108 ASN A CA 1
ATOM 898 C C . ASN A 1 108 ? 2.093 -16.683 6.621 1.00 80.94 108 ASN A C 1
ATOM 900 O O . ASN A 1 108 ? 1.408 -15.665 6.490 1.00 80.94 108 ASN A O 1
ATOM 904 N N . TYR A 1 109 ? 2.757 -17.261 5.617 1.00 82.31 109 TYR A N 1
ATOM 905 C CA . TYR A 1 109 ? 2.828 -16.683 4.278 1.00 82.31 109 TYR A CA 1
ATOM 906 C C . TYR A 1 109 ? 1.438 -16.497 3.654 1.00 82.31 109 TYR A C 1
ATOM 908 O O . TYR A 1 109 ? 1.188 -15.459 3.064 1.00 82.31 109 TYR A O 1
ATOM 916 N N . ILE A 1 110 ? 0.500 -17.433 3.856 1.00 82.25 110 ILE A N 1
ATOM 917 C CA . ILE A 1 110 ? -0.860 -17.357 3.295 1.00 82.25 110 ILE A CA 1
ATOM 918 C C . ILE A 1 110 ? -1.590 -16.142 3.865 1.00 82.25 110 ILE A C 1
ATOM 920 O O . ILE A 1 110 ? -2.215 -15.385 3.132 1.00 82.25 110 ILE A O 1
ATOM 924 N N . LYS A 1 111 ? -1.480 -15.914 5.179 1.00 82.06 111 LYS A N 1
ATOM 925 C CA . LYS A 1 111 ? -2.106 -14.752 5.825 1.00 82.06 111 LYS A CA 1
ATOM 926 C C . LYS A 1 111 ? -1.471 -13.438 5.374 1.00 82.06 111 LYS A C 1
ATOM 928 O O . LYS A 1 111 ? -2.185 -12.454 5.214 1.00 82.06 111 LYS A O 1
ATOM 933 N N . GLN A 1 112 ? -0.156 -13.421 5.162 1.00 84.94 112 GLN A N 1
ATOM 934 C CA . GLN A 1 112 ? 0.558 -12.251 4.647 1.00 84.94 112 GLN A CA 1
ATOM 935 C C . GLN A 1 112 ? 0.195 -11.956 3.183 1.00 84.94 112 GLN A C 1
ATOM 937 O O . GLN A 1 112 ? -0.017 -10.796 2.842 1.00 84.94 112 GLN A O 1
ATOM 942 N N . THR A 1 113 ? 0.050 -12.982 2.339 1.00 83.88 113 THR A N 1
ATOM 943 C CA . THR A 1 113 ? -0.439 -12.835 0.961 1.00 83.88 113 THR A CA 1
ATOM 944 C C . THR A 1 113 ? -1.880 -12.331 0.944 1.00 83.88 113 THR A C 1
ATOM 946 O O . THR A 1 113 ? -2.152 -11.328 0.297 1.00 83.88 113 THR A O 1
ATOM 949 N N . ASN A 1 114 ? -2.773 -12.926 1.741 1.00 85.00 114 ASN A N 1
ATOM 950 C CA . ASN A 1 114 ? -4.162 -12.473 1.846 1.00 85.00 114 ASN A CA 1
ATOM 951 C C . ASN A 1 114 ? -4.262 -11.021 2.339 1.00 85.00 114 ASN A C 1
ATOM 953 O O . ASN A 1 114 ? -5.106 -10.271 1.859 1.00 85.00 114 ASN A O 1
ATOM 957 N N . LEU A 1 115 ? -3.403 -10.607 3.279 1.00 84.38 115 LEU A N 1
ATOM 958 C CA . LEU A 1 115 ? -3.319 -9.208 3.701 1.00 84.38 115 LEU A CA 1
ATOM 959 C C . LEU A 1 115 ? -2.915 -8.303 2.535 1.00 84.38 115 LEU A C 1
ATOM 961 O O . LEU A 1 115 ? -3.484 -7.228 2.379 1.00 84.38 115 LEU A O 1
ATOM 965 N N . LEU A 1 116 ? -1.927 -8.715 1.740 1.00 83.38 116 LEU A N 1
ATOM 966 C CA . LEU A 1 116 ? -1.468 -7.944 0.592 1.00 83.38 116 LEU A CA 1
ATOM 967 C C . LEU A 1 116 ? -2.588 -7.797 -0.447 1.00 83.38 116 LEU A C 1
ATOM 969 O O . LEU A 1 116 ? -2.861 -6.679 -0.878 1.00 83.38 116 LEU A O 1
ATOM 973 N N . ASP A 1 117 ? -3.282 -8.887 -0.775 1.00 81.56 117 ASP A N 1
ATOM 974 C CA . ASP A 1 117 ? -4.446 -8.882 -1.670 1.00 81.56 117 ASP A CA 1
ATOM 975 C C . ASP A 1 117 ? -5.563 -7.979 -1.131 1.00 81.56 117 ASP A C 1
ATOM 977 O O . ASP A 1 117 ? -6.161 -7.193 -1.869 1.00 81.56 117 ASP A O 1
ATOM 981 N N . TYR A 1 118 ? -5.799 -8.026 0.180 1.00 81.12 118 TYR A N 1
ATOM 982 C CA . TYR A 1 118 ? -6.764 -7.165 0.849 1.00 81.12 118 TYR A CA 1
ATOM 983 C C . TYR A 1 118 ? -6.362 -5.682 0.782 1.00 81.12 118 TYR A C 1
ATOM 985 O O . TYR A 1 118 ? -7.188 -4.845 0.423 1.00 81.12 118 TYR A O 1
ATOM 993 N N . ILE A 1 119 ? -5.091 -5.338 1.018 1.00 80.75 119 ILE A N 1
ATOM 994 C CA . ILE A 1 119 ? -4.563 -3.971 0.847 1.00 80.75 119 ILE A CA 1
ATOM 995 C C . ILE A 1 119 ? -4.753 -3.490 -0.594 1.00 80.75 119 ILE A C 1
ATOM 997 O O . ILE A 1 119 ? -5.201 -2.364 -0.811 1.00 80.75 119 ILE A O 1
ATOM 1001 N N . TYR A 1 120 ? -4.448 -4.333 -1.582 1.00 76.62 120 TYR A N 1
ATOM 1002 C CA . TYR A 1 120 ? -4.681 -4.004 -2.987 1.00 76.62 120 TYR A CA 1
ATOM 1003 C C . TYR A 1 120 ? -6.157 -3.745 -3.278 1.00 76.62 120 TYR A C 1
ATOM 1005 O O . TYR A 1 120 ? -6.473 -2.797 -3.998 1.00 76.62 120 TYR A O 1
ATOM 1013 N N . SER A 1 121 ? -7.055 -4.540 -2.690 1.00 74.56 121 SER A N 1
ATOM 1014 C CA . SER A 1 121 ? -8.494 -4.315 -2.815 1.00 74.56 121 SER A CA 1
ATOM 1015 C C . SER A 1 121 ? -8.918 -2.980 -2.196 1.00 74.56 121 SER A C 1
ATOM 1017 O O . SER A 1 121 ? -9.663 -2.246 -2.831 1.00 74.56 121 SER A O 1
ATOM 1019 N N . ILE A 1 122 ? -8.375 -2.600 -1.031 1.00 68.25 122 ILE A N 1
ATOM 1020 C CA . ILE A 1 122 ? -8.653 -1.306 -0.390 1.00 68.25 122 ILE A CA 1
ATOM 1021 C C . ILE A 1 122 ? -8.191 -0.151 -1.278 1.00 68.25 122 ILE A C 1
ATOM 1023 O O . ILE A 1 122 ? -8.949 0.792 -1.473 1.00 68.25 122 ILE A O 1
ATOM 1027 N N . ILE A 1 123 ? -6.987 -0.219 -1.854 1.00 68.31 123 ILE A N 1
ATOM 1028 C CA . ILE A 1 123 ? -6.485 0.823 -2.766 1.00 68.31 123 ILE A CA 1
ATOM 1029 C C . ILE A 1 123 ? -7.446 1.000 -3.953 1.00 68.31 123 ILE A C 1
ATOM 1031 O O . ILE A 1 123 ? -7.790 2.127 -4.297 1.00 68.31 123 ILE A O 1
ATOM 1035 N N . TYR A 1 124 ? -7.944 -0.106 -4.513 1.00 62.12 124 TYR A N 1
ATOM 1036 C CA . TYR A 1 124 ? -8.880 -0.089 -5.639 1.00 62.12 124 TYR A CA 1
ATOM 1037 C C . TYR A 1 124 ? -10.316 0.325 -5.249 1.00 62.12 124 TYR A C 1
ATOM 1039 O O . TYR A 1 124 ? -11.046 0.873 -6.069 1.00 62.12 124 TYR A O 1
ATOM 1047 N N . VAL A 1 125 ? -10.739 0.084 -4.003 1.00 51.69 125 VAL A N 1
ATOM 1048 C CA . VAL A 1 125 ? -12.060 0.476 -3.470 1.00 51.69 125 VAL A CA 1
ATOM 1049 C C . VAL A 1 125 ? -12.083 1.942 -3.033 1.00 51.69 125 VAL A C 1
ATOM 1051 O O . VAL A 1 125 ? -13.088 2.623 -3.236 1.00 51.69 125 VAL A O 1
ATOM 1054 N N . ILE A 1 126 ? -10.979 2.465 -2.490 1.00 49.38 126 ILE A N 1
ATOM 1055 C CA . ILE A 1 126 ? -10.816 3.903 -2.224 1.00 49.38 126 ILE A CA 1
ATOM 1056 C C . ILE A 1 126 ? -10.980 4.689 -3.533 1.00 49.38 126 ILE A C 1
ATOM 1058 O O . ILE A 1 126 ? -11.674 5.705 -3.548 1.00 49.38 126 ILE A O 1
ATOM 1062 N N . ASP A 1 127 ? -10.462 4.166 -4.650 1.00 47.34 127 ASP A N 1
ATOM 1063 C CA . ASP A 1 127 ? -10.690 4.745 -5.979 1.00 47.34 127 ASP A CA 1
ATOM 1064 C C . ASP A 1 127 ? -12.181 4.778 -6.378 1.00 47.34 127 ASP A C 1
ATOM 1066 O O . ASP A 1 127 ? -12.625 5.730 -7.020 1.00 47.34 127 ASP A O 1
ATOM 1070 N N . GLU A 1 128 ? -12.978 3.771 -6.001 1.00 42.56 128 GLU A N 1
ATOM 1071 C CA . GLU A 1 128 ? -14.411 3.689 -6.327 1.00 42.56 128 GLU A CA 1
ATOM 1072 C C . GLU A 1 128 ? -15.281 4.602 -5.439 1.00 42.56 128 GLU A C 1
ATOM 1074 O O . GLU A 1 128 ? -16.284 5.161 -5.900 1.00 42.56 128 GLU A O 1
ATOM 1079 N N . LEU A 1 129 ? -14.880 4.800 -4.177 1.00 40.31 129 LEU A N 1
ATOM 1080 C CA . LEU A 1 129 ? -15.491 5.763 -3.254 1.00 40.31 129 LEU A CA 1
ATOM 1081 C C . LEU A 1 129 ? -15.238 7.210 -3.698 1.00 40.31 129 LEU A C 1
ATOM 1083 O O . LEU A 1 129 ? -16.169 8.019 -3.657 1.00 40.31 129 LEU A O 1
ATOM 1087 N N . ASP A 1 130 ? -14.036 7.511 -4.196 1.00 40.12 130 ASP A N 1
ATOM 1088 C CA . ASP A 1 130 ? -13.722 8.814 -4.786 1.00 40.12 130 ASP A CA 1
ATOM 1089 C C . ASP A 1 130 ? -14.428 9.013 -6.139 1.00 40.12 130 ASP A C 1
ATOM 1091 O O . ASP A 1 130 ? -14.961 10.092 -6.384 1.00 40.12 130 ASP A O 1
ATOM 1095 N N . ALA A 1 131 ? -14.525 7.979 -6.988 1.00 40.75 131 ALA A N 1
ATOM 1096 C CA . ALA A 1 131 ? -15.106 8.058 -8.337 1.00 40.75 131 ALA A CA 1
ATOM 1097 C C . ALA A 1 131 ? -16.620 8.342 -8.394 1.00 40.75 131 ALA A C 1
ATOM 1099 O O . ALA A 1 131 ? -17.132 8.739 -9.446 1.00 40.75 131 ALA A O 1
ATOM 1100 N N . LYS A 1 132 ? -17.356 8.180 -7.287 1.00 44.09 132 LYS A N 1
ATOM 1101 C CA . LYS A 1 132 ? -18.775 8.575 -7.203 1.00 44.09 132 LYS A CA 1
ATOM 1102 C C . LYS A 1 132 ? -18.983 10.100 -7.206 1.00 44.09 132 LYS A C 1
ATOM 1104 O O . LYS A 1 132 ? -20.138 10.526 -7.224 1.00 44.09 132 LYS A O 1
ATOM 1109 N N . LEU A 1 133 ? -17.916 10.912 -7.212 1.00 44.25 133 LEU A N 1
ATOM 1110 C CA . LEU A 1 133 ? -17.996 12.368 -7.045 1.00 44.25 133 LEU A CA 1
ATOM 1111 C C . LEU A 1 133 ? -17.696 13.243 -8.285 1.00 44.25 133 LEU A C 1
ATOM 1113 O O . LEU A 1 133 ? -18.157 14.377 -8.277 1.00 44.25 133 LEU A O 1
ATOM 1117 N N . ASP A 1 134 ? -17.035 12.790 -9.360 1.00 44.44 134 ASP A N 1
ATOM 1118 C CA . ASP A 1 134 ? -16.903 13.543 -10.630 1.00 44.44 134 ASP A CA 1
ATOM 1119 C C . ASP A 1 134 ? -16.196 12.730 -11.751 1.00 44.44 134 ASP A C 1
ATOM 1121 O O . ASP A 1 134 ? -14.986 12.487 -11.739 1.00 44.44 134 ASP A O 1
ATOM 1125 N N . LEU A 1 135 ? -16.936 12.319 -12.785 1.00 50.88 135 LEU A N 1
ATOM 1126 C CA . LEU A 1 135 ? -16.582 11.188 -13.670 1.00 50.88 135 LEU A CA 1
ATOM 1127 C C . LEU A 1 135 ? -15.443 11.401 -14.698 1.00 50.88 135 LEU A C 1
ATOM 1129 O O . LEU A 1 135 ? -15.055 10.447 -15.373 1.00 50.88 135 LEU A O 1
ATOM 1133 N N . THR A 1 136 ? -14.866 12.599 -14.856 1.00 54.38 136 THR A N 1
ATOM 1134 C CA . THR A 1 136 ? -13.812 12.838 -15.883 1.00 54.38 136 THR A CA 1
ATOM 1135 C C . THR A 1 136 ? -12.511 13.448 -15.361 1.00 54.38 136 THR A C 1
ATOM 1137 O O . THR A 1 136 ? -11.446 13.192 -15.924 1.00 54.38 136 THR A O 1
ATOM 1140 N N . SER A 1 137 ? -12.546 14.221 -14.276 1.00 54.84 137 SER A N 1
ATOM 1141 C CA . SER A 1 137 ? -11.350 14.799 -13.650 1.00 54.84 137 SER A CA 1
ATOM 1142 C C . SER A 1 137 ? -10.719 13.848 -12.628 1.00 54.84 137 SER A C 1
ATOM 1144 O O . SER A 1 137 ? -9.486 13.776 -12.568 1.00 54.84 137 SER A O 1
ATOM 1146 N N . GLN A 1 138 ? -11.543 13.099 -11.886 1.00 61.34 138 GLN A N 1
ATOM 1147 C CA . GLN A 1 138 ? -11.104 12.160 -10.852 1.00 61.34 138 GLN A CA 1
ATOM 1148 C C . GLN A 1 138 ? -10.534 10.864 -11.431 1.00 61.34 138 GLN A C 1
ATOM 1150 O O . GLN A 1 138 ? -9.550 10.350 -10.911 1.00 61.34 138 GLN A O 1
ATOM 1155 N N . THR A 1 139 ? -11.056 10.381 -12.562 1.00 66.19 139 THR A N 1
ATOM 1156 C CA . THR A 1 139 ? -10.551 9.161 -13.223 1.00 66.19 139 THR A CA 1
ATOM 1157 C C . THR A 1 139 ? -9.083 9.288 -13.637 1.00 66.19 139 THR A C 1
ATOM 1159 O O . THR A 1 139 ? -8.307 8.342 -13.510 1.00 66.19 139 THR A O 1
ATOM 1162 N N . LEU A 1 140 ? -8.655 10.481 -14.066 1.00 68.31 140 LEU A N 1
ATOM 1163 C CA . LEU A 1 140 ? -7.249 10.756 -14.367 1.00 68.31 140 LEU A CA 1
ATOM 1164 C C . LEU A 1 140 ? -6.388 10.822 -13.099 1.00 68.31 140 LEU A C 1
ATOM 1166 O O . LEU A 1 140 ? -5.261 10.330 -13.112 1.00 68.31 140 LEU A O 1
ATOM 1170 N N . ILE A 1 141 ? -6.897 11.428 -12.023 1.00 74.31 141 ILE A N 1
ATOM 1171 C CA . ILE A 1 141 ? -6.195 11.512 -10.734 1.00 74.31 141 ILE A CA 1
ATOM 1172 C C . ILE A 1 141 ? -5.977 10.107 -10.166 1.00 74.31 141 ILE A C 1
ATOM 1174 O O . ILE A 1 141 ? -4.833 9.749 -9.896 1.00 74.31 141 ILE A O 1
ATOM 1178 N N . SER A 1 142 ? -7.028 9.290 -10.103 1.00 74.00 142 SER A N 1
ATOM 1179 C CA . SER A 1 142 ? -6.957 7.887 -9.681 1.00 74.00 142 SER A CA 1
ATOM 1180 C C . SER A 1 142 ? -5.990 7.077 -10.555 1.00 74.00 142 SER A C 1
ATOM 1182 O O . SER A 1 142 ? -5.093 6.405 -10.046 1.00 74.00 142 SER A O 1
ATOM 1184 N N . MET A 1 143 ? -6.047 7.223 -11.887 1.00 74.12 143 MET A N 1
ATOM 1185 C CA . MET A 1 143 ? -5.082 6.570 -12.783 1.00 74.12 143 MET A CA 1
ATOM 1186 C C . MET A 1 143 ? -3.629 6.974 -12.468 1.00 74.12 143 MET A C 1
ATOM 1188 O O . MET A 1 143 ? -2.728 6.132 -12.516 1.00 74.12 143 MET A O 1
ATOM 1192 N N . LEU A 1 144 ? -3.367 8.256 -12.188 1.00 74.88 144 LEU A N 1
ATOM 1193 C CA . LEU A 1 144 ? -2.026 8.728 -11.836 1.00 74.88 144 LEU A CA 1
ATOM 1194 C C . LEU A 1 144 ? -1.578 8.187 -10.475 1.00 74.88 144 LEU A C 1
ATOM 1196 O O . LEU A 1 144 ? -0.445 7.717 -10.379 1.00 74.88 144 LEU A O 1
ATOM 1200 N N . ILE A 1 145 ? -2.450 8.206 -9.464 1.00 80.88 145 ILE A N 1
ATOM 1201 C CA . ILE A 1 145 ? -2.181 7.652 -8.129 1.00 80.88 145 ILE A CA 1
ATOM 1202 C C . ILE A 1 145 ? -1.823 6.170 -8.246 1.00 80.88 145 ILE A C 1
ATOM 1204 O O . ILE A 1 145 ? -0.753 5.767 -7.796 1.00 80.88 145 ILE A O 1
ATOM 1208 N N . ASN A 1 146 ? -2.628 5.387 -8.963 1.00 79.12 146 ASN A N 1
ATOM 1209 C CA . ASN A 1 146 ? -2.370 3.968 -9.190 1.00 79.12 146 ASN A CA 1
ATOM 1210 C C . ASN A 1 146 ? -1.012 3.710 -9.844 1.00 79.12 146 ASN A C 1
ATOM 1212 O O . ASN A 1 146 ? -0.259 2.835 -9.409 1.00 79.12 146 ASN A O 1
ATOM 1216 N N . LYS A 1 147 ? -0.636 4.509 -10.849 1.00 76.50 147 LYS A N 1
ATOM 1217 C CA . LYS A 1 147 ? 0.691 4.400 -11.471 1.00 76.50 147 LYS A CA 1
ATOM 1218 C C . LYS A 1 147 ? 1.813 4.764 -10.499 1.00 76.50 147 LYS A C 1
ATOM 1220 O O . LYS A 1 147 ? 2.815 4.054 -10.453 1.00 76.50 147 LYS A O 1
ATOM 1225 N N . VAL A 1 148 ? 1.660 5.838 -9.722 1.00 82.50 148 VAL A N 1
ATOM 1226 C CA . VAL A 1 148 ? 2.634 6.248 -8.695 1.00 82.50 148 VAL A CA 1
ATOM 1227 C C . VAL A 1 148 ? 2.835 5.125 -7.678 1.00 82.50 148 VAL A C 1
ATOM 1229 O O . VAL A 1 148 ? 3.973 4.714 -7.448 1.00 82.50 148 VAL A O 1
ATOM 1232 N N . CYS A 1 149 ? 1.746 4.595 -7.117 1.00 82.81 149 CYS A N 1
ATOM 1233 C CA . CYS A 1 149 ? 1.766 3.501 -6.149 1.00 82.81 149 CYS A CA 1
ATOM 1234 C C . CYS A 1 149 ? 2.423 2.246 -6.733 1.00 82.81 149 CYS A C 1
ATOM 1236 O O . CYS A 1 149 ? 3.311 1.676 -6.101 1.00 82.81 149 CYS A O 1
ATOM 1238 N N . THR A 1 150 ? 2.086 1.885 -7.975 1.00 80.38 150 THR A N 1
ATOM 1239 C CA . THR A 1 150 ? 2.700 0.749 -8.682 1.00 80.38 150 THR A CA 1
ATOM 1240 C C . THR A 1 150 ? 4.220 0.895 -8.766 1.00 80.38 150 THR A C 1
ATOM 1242 O O . THR A 1 150 ? 4.951 -0.022 -8.401 1.00 80.38 150 THR A O 1
ATOM 1245 N N . TYR A 1 151 ? 4.731 2.054 -9.200 1.00 81.38 151 TYR A N 1
ATOM 1246 C CA . TYR A 1 151 ? 6.180 2.262 -9.298 1.00 81.38 151 TYR A CA 1
ATOM 1247 C C . TYR A 1 151 ? 6.875 2.299 -7.935 1.00 81.38 151 TYR A C 1
ATOM 1249 O O . TYR A 1 151 ? 8.008 1.835 -7.827 1.00 81.38 151 TYR A O 1
ATOM 1257 N N . ARG A 1 152 ? 6.219 2.814 -6.889 1.00 86.81 152 ARG A N 1
ATOM 1258 C CA . ARG A 1 152 ? 6.758 2.779 -5.519 1.00 86.81 152 ARG A CA 1
ATOM 1259 C C . ARG A 1 152 ? 6.845 1.358 -4.978 1.00 86.81 152 ARG A C 1
ATOM 1261 O O . ARG A 1 152 ? 7.851 1.009 -4.365 1.00 86.81 152 ARG A O 1
ATOM 1268 N N . LEU A 1 153 ? 5.830 0.541 -5.241 1.00 84.50 153 LEU A N 1
ATOM 1269 C CA . LEU A 1 153 ? 5.839 -0.853 -4.836 1.00 84.50 153 LEU A CA 1
ATOM 1270 C C . LEU A 1 153 ? 6.890 -1.655 -5.604 1.00 84.50 153 LEU A C 1
ATOM 1272 O O . LEU A 1 153 ? 7.685 -2.349 -4.979 1.00 84.50 153 LEU A O 1
ATOM 1276 N N . LEU A 1 154 ? 6.958 -1.503 -6.931 1.00 82.75 154 LEU A N 1
ATOM 1277 C CA . LEU A 1 154 ? 8.003 -2.135 -7.740 1.00 82.75 154 LEU A CA 1
ATOM 1278 C C . LEU A 1 154 ? 9.391 -1.737 -7.242 1.00 82.75 154 LEU A C 1
ATOM 1280 O O . LEU A 1 154 ? 10.241 -2.600 -7.052 1.00 82.75 154 LEU A O 1
ATOM 1284 N N . ASN A 1 155 ? 9.608 -0.446 -6.977 1.00 86.31 155 ASN A N 1
ATOM 1285 C CA . ASN A 1 155 ? 10.850 0.041 -6.389 1.00 86.31 155 ASN A CA 1
ATOM 1286 C C . ASN A 1 155 ? 11.196 -0.723 -5.103 1.00 86.31 155 ASN A C 1
ATOM 1288 O O . ASN A 1 155 ? 12.304 -1.234 -4.988 1.00 86.31 155 ASN A O 1
ATOM 1292 N N . HIS A 1 156 ? 10.246 -0.851 -4.175 1.00 86.00 156 HIS A N 1
ATOM 1293 C CA . HIS A 1 156 ? 10.454 -1.579 -2.926 1.00 86.00 156 HIS A CA 1
ATOM 1294 C C . HIS A 1 156 ? 10.755 -3.069 -3.151 1.00 86.00 156 HIS A C 1
ATOM 1296 O O . HIS A 1 156 ? 11.732 -3.584 -2.608 1.00 86.00 156 HIS A O 1
ATOM 1302 N N . MET A 1 157 ? 9.987 -3.747 -4.009 1.00 83.56 157 MET A N 1
ATOM 1303 C CA . MET A 1 157 ? 10.215 -5.156 -4.345 1.00 83.56 157 MET A CA 1
ATOM 1304 C C . MET A 1 157 ? 11.618 -5.378 -4.920 1.00 83.56 157 MET A C 1
ATOM 1306 O O . MET A 1 157 ? 12.330 -6.266 -4.464 1.00 83.56 157 MET A O 1
ATOM 1310 N N . TYR A 1 158 ? 12.062 -4.525 -5.848 1.00 82.69 158 TYR A N 1
ATOM 1311 C CA . TYR A 1 158 ? 13.406 -4.607 -6.426 1.00 82.69 158 TYR A CA 1
ATOM 1312 C C . TYR A 1 158 ? 14.532 -4.304 -5.433 1.00 82.69 158 TYR A C 1
ATOM 1314 O O . TYR A 1 158 ? 15.656 -4.723 -5.681 1.00 82.69 158 TYR A O 1
ATOM 1322 N N . THR A 1 159 ? 14.264 -3.597 -4.330 1.00 85.38 159 THR A N 1
ATOM 1323 C CA . THR A 1 159 ? 15.274 -3.380 -3.277 1.00 85.38 159 THR A CA 1
ATOM 1324 C C . THR A 1 159 ? 15.439 -4.554 -2.315 1.00 85.38 159 THR A C 1
ATOM 1326 O O . THR A 1 159 ? 16.466 -4.637 -1.644 1.00 85.38 159 THR A O 1
ATOM 1329 N N . ILE A 1 160 ? 14.442 -5.439 -2.225 1.00 85.12 160 ILE A N 1
ATOM 1330 C CA . ILE A 1 160 ? 14.426 -6.553 -1.265 1.00 85.12 160 ILE A CA 1
ATOM 1331 C C . ILE A 1 160 ? 14.719 -7.890 -1.947 1.00 85.12 160 ILE A C 1
ATOM 1333 O O . ILE A 1 160 ? 15.399 -8.731 -1.365 1.00 85.12 160 ILE A O 1
ATOM 1337 N N . LEU A 1 161 ? 14.197 -8.099 -3.157 1.00 82.06 161 LEU A N 1
ATOM 1338 C CA . LEU A 1 161 ? 14.338 -9.360 -3.878 1.00 82.06 161 LEU A CA 1
ATOM 1339 C C . LEU A 1 161 ? 15.752 -9.531 -4.431 1.00 82.06 161 LEU A C 1
ATOM 1341 O O . LEU A 1 161 ? 16.346 -8.594 -4.972 1.00 82.06 161 LEU A O 1
ATOM 1345 N N . ASN A 1 162 ? 16.270 -10.755 -4.347 1.00 78.50 162 ASN A N 1
ATOM 1346 C CA . ASN A 1 162 ? 17.559 -11.074 -4.937 1.00 78.50 162 ASN A CA 1
ATOM 1347 C C . ASN A 1 162 ? 17.432 -11.272 -6.449 1.00 78.50 162 ASN A C 1
ATOM 1349 O O . ASN A 1 162 ? 16.353 -11.484 -7.005 1.00 78.50 162 ASN A O 1
ATOM 1353 N N . LYS A 1 163 ? 18.580 -11.229 -7.128 1.00 74.38 163 LYS A N 1
ATOM 1354 C CA . LYS A 1 163 ? 18.668 -11.391 -8.581 1.00 74.38 163 LYS A CA 1
ATOM 1355 C C . LYS A 1 163 ? 18.025 -12.701 -9.060 1.00 74.38 163 LYS A C 1
ATOM 1357 O O . LYS A 1 163 ? 17.324 -12.692 -10.069 1.00 74.38 163 LYS A O 1
ATOM 1362 N N . ASP A 1 164 ? 18.227 -13.782 -8.318 1.00 73.69 164 ASP A N 1
ATOM 1363 C CA . ASP A 1 164 ? 17.720 -15.109 -8.671 1.00 73.69 164 ASP A CA 1
ATOM 1364 C C . ASP A 1 164 ? 16.185 -15.172 -8.545 1.00 73.69 164 ASP A C 1
ATOM 1366 O O . ASP A 1 164 ? 15.516 -15.660 -9.451 1.00 73.69 164 ASP A O 1
ATOM 1370 N N . ASP A 1 165 ? 15.594 -14.546 -7.521 1.00 75.25 165 ASP A N 1
ATOM 1371 C CA . ASP A 1 165 ? 14.131 -14.461 -7.361 1.00 75.25 165 ASP A CA 1
ATOM 1372 C C . ASP A 1 165 ? 13.480 -13.676 -8.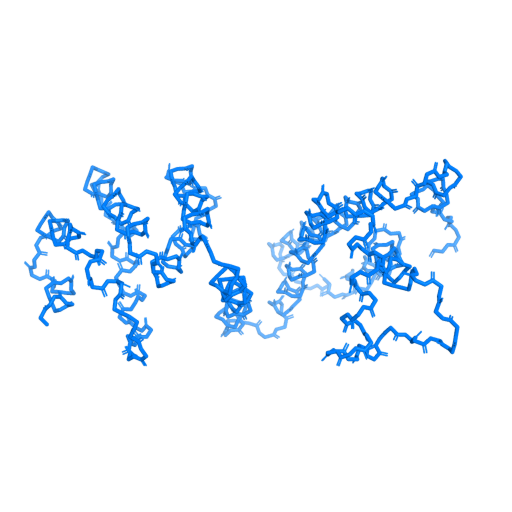519 1.00 75.25 165 ASP A C 1
ATOM 1374 O O . ASP A 1 165 ? 12.413 -14.026 -9.031 1.00 75.25 165 ASP A O 1
ATOM 1378 N N . ILE A 1 166 ? 14.155 -12.617 -8.976 1.00 71.00 166 ILE A N 1
ATOM 1379 C CA . ILE A 1 166 ? 13.688 -11.738 -10.056 1.00 71.00 166 ILE A CA 1
ATOM 1380 C C . ILE A 1 166 ? 13.731 -12.432 -11.422 1.00 71.00 166 ILE A C 1
ATOM 1382 O O . ILE A 1 166 ? 12.854 -12.184 -12.251 1.00 71.00 166 ILE A O 1
ATOM 1386 N N . PHE A 1 167 ? 14.755 -13.244 -11.692 1.00 69.00 167 PHE A N 1
ATOM 1387 C CA . PHE A 1 167 ? 14.959 -13.850 -13.011 1.00 69.00 167 PHE A CA 1
ATOM 1388 C C . PHE A 1 167 ? 14.427 -15.287 -13.108 1.00 69.00 167 PHE A C 1
ATOM 1390 O O . PHE A 1 167 ? 13.853 -15.639 -14.138 1.00 69.00 167 PHE A O 1
ATOM 1397 N N . ASP A 1 168 ? 14.546 -16.097 -12.053 1.00 64.06 168 ASP A N 1
ATOM 1398 C CA . ASP A 1 168 ? 14.188 -17.522 -12.079 1.00 64.06 168 ASP A CA 1
ATOM 1399 C C . ASP A 1 168 ? 12.799 -17.825 -11.496 1.00 64.06 168 ASP A C 1
ATOM 1401 O O . ASP A 1 168 ? 12.095 -18.693 -12.021 1.00 64.06 168 ASP A O 1
ATOM 1405 N N . GLU A 1 169 ? 12.359 -17.124 -10.445 1.00 63.84 169 GLU A N 1
ATOM 1406 C CA . GLU A 1 169 ? 11.027 -17.342 -9.852 1.00 63.84 169 GLU A CA 1
ATOM 1407 C C . GLU A 1 169 ? 9.939 -16.626 -10.671 1.00 63.84 169 GLU A C 1
ATOM 1409 O O . GLU A 1 169 ? 8.922 -17.229 -11.025 1.00 63.84 169 GLU A O 1
ATOM 1414 N N . ALA A 1 170 ? 10.190 -15.378 -11.092 1.00 60.41 170 ALA A N 1
ATOM 1415 C CA . ALA A 1 170 ? 9.283 -14.633 -11.975 1.00 60.41 170 ALA A CA 1
ATOM 1416 C C . ALA A 1 170 ? 9.019 -15.366 -13.307 1.00 60.41 170 ALA A C 1
ATOM 1418 O O . ALA A 1 170 ? 7.917 -15.292 -13.858 1.00 60.41 170 ALA A O 1
ATOM 1419 N N . ARG A 1 171 ? 10.006 -16.135 -13.793 1.00 58.94 171 ARG A N 1
ATOM 1420 C CA . ARG A 1 171 ? 9.895 -17.023 -14.962 1.00 58.94 171 ARG A CA 1
ATOM 1421 C C . ARG A 1 171 ? 8.810 -18.090 -14.777 1.00 58.94 171 ARG A C 1
ATOM 1423 O O . ARG A 1 171 ? 8.128 -18.414 -15.746 1.00 58.94 171 ARG A O 1
ATOM 1430 N N . LYS A 1 172 ? 8.635 -18.657 -13.578 1.00 58.84 172 LYS A N 1
ATOM 1431 C CA . LYS A 1 172 ? 7.598 -19.675 -13.322 1.00 58.84 172 LYS A CA 1
ATOM 1432 C C . LYS A 1 172 ? 6.204 -19.046 -13.306 1.00 58.84 172 LYS A C 1
ATOM 1434 O O . LYS A 1 172 ? 5.299 -19.569 -13.951 1.00 58.84 172 LYS A O 1
ATOM 1439 N N . PHE A 1 173 ? 6.059 -17.890 -12.658 1.00 57.88 173 PHE A N 1
ATOM 1440 C CA . PHE A 1 173 ? 4.781 -17.177 -12.555 1.00 57.88 173 PHE A CA 1
ATOM 1441 C C . PHE A 1 173 ? 4.258 -16.676 -13.909 1.00 57.88 173 PHE A C 1
ATOM 1443 O O . PHE A 1 173 ? 3.092 -16.902 -14.240 1.00 57.88 173 PHE A O 1
ATOM 1450 N N . LEU A 1 174 ? 5.123 -16.063 -14.728 1.00 57.91 174 LEU A N 1
ATOM 1451 C CA . LEU A 1 174 ? 4.747 -15.532 -16.049 1.00 57.91 174 LEU A CA 1
ATOM 1452 C C . LEU A 1 174 ? 4.349 -16.623 -17.059 1.00 57.91 174 LEU A C 1
ATOM 1454 O O . LEU A 1 174 ? 3.592 -16.344 -17.985 1.00 57.91 174 LEU A O 1
ATOM 1458 N N . ASN A 1 175 ? 4.847 -17.853 -16.884 1.00 51.44 175 ASN A N 1
ATOM 1459 C CA . ASN A 1 175 ? 4.603 -18.972 -17.798 1.00 51.44 175 ASN A CA 1
ATOM 1460 C C . ASN A 1 175 ? 3.414 -19.864 -17.402 1.00 51.44 175 ASN A C 1
ATOM 1462 O O . ASN A 1 175 ? 2.886 -20.558 -18.269 1.00 51.44 175 ASN A O 1
ATOM 1466 N N . VAL A 1 176 ? 3.018 -19.897 -16.123 1.00 50.94 176 VAL A N 1
ATOM 1467 C CA . VAL A 1 176 ? 2.091 -20.925 -15.606 1.00 50.94 176 VAL A CA 1
ATOM 1468 C C . VAL A 1 176 ? 0.787 -20.350 -15.047 1.00 50.94 176 VAL A C 1
ATOM 1470 O O . VAL A 1 176 ? -0.252 -20.980 -15.226 1.00 50.94 176 VAL A O 1
ATOM 1473 N N . GLU A 1 177 ? 0.797 -19.172 -14.415 1.00 47.19 177 GLU A N 1
ATOM 1474 C CA . GLU A 1 177 ? -0.357 -18.727 -13.611 1.00 47.19 177 GLU A CA 1
ATOM 1475 C C . GLU A 1 177 ? -1.110 -17.524 -14.190 1.00 47.19 177 GLU A C 1
ATOM 1477 O O . GLU A 1 177 ? -2.337 -17.486 -14.109 1.00 47.19 177 GLU A O 1
ATOM 1482 N N . ILE A 1 178 ? -0.427 -16.560 -14.819 1.00 52.41 178 ILE A N 1
ATOM 1483 C CA . ILE A 1 178 ? -1.082 -15.381 -15.410 1.00 52.41 178 ILE A CA 1
ATOM 1484 C C . ILE A 1 178 ? -0.398 -15.028 -16.740 1.00 52.41 178 ILE A C 1
ATOM 1486 O O . ILE A 1 178 ? 0.594 -14.297 -16.742 1.00 52.41 178 ILE A O 1
ATOM 1490 N N . PRO A 1 179 ? -0.900 -15.506 -17.895 1.00 52.12 179 PRO A N 1
ATOM 1491 C CA . PRO A 1 179 ? -0.380 -15.074 -19.185 1.00 52.12 179 PRO A CA 1
ATOM 1492 C C . PRO A 1 179 ? -0.713 -13.590 -19.384 1.00 52.12 179 PRO A C 1
ATOM 1494 O O . PRO A 1 179 ? -1.864 -13.230 -19.620 1.00 52.12 179 PRO A O 1
ATOM 1497 N N . ILE A 1 180 ? 0.288 -12.711 -19.273 1.00 56.41 180 ILE A N 1
ATOM 1498 C CA . ILE A 1 180 ? 0.116 -11.266 -19.470 1.00 56.41 180 ILE A CA 1
ATOM 1499 C C . ILE A 1 180 ? 0.197 -10.966 -20.977 1.00 56.41 180 ILE A C 1
ATOM 1501 O O . ILE A 1 180 ? 1.295 -10.991 -21.532 1.00 56.41 180 ILE A O 1
ATOM 1505 N N . PRO A 1 181 ? -0.904 -10.589 -21.662 1.00 54.34 181 PRO A N 1
ATOM 1506 C CA . PRO A 1 181 ? -0.907 -10.379 -23.119 1.00 54.34 181 PRO A CA 1
ATOM 1507 C C . PRO A 1 181 ? 0.025 -9.247 -23.582 1.00 54.34 181 PRO A C 1
ATOM 1509 O O . PRO A 1 181 ? 0.402 -9.168 -24.748 1.00 54.34 181 PRO A O 1
ATOM 1512 N N . ALA A 1 182 ? 0.371 -8.338 -22.664 1.00 51.19 182 ALA A N 1
ATOM 1513 C CA . ALA A 1 182 ? 1.241 -7.191 -22.903 1.00 51.19 182 ALA A CA 1
ATOM 1514 C C . ALA A 1 182 ? 2.745 -7.525 -22.871 1.00 51.19 182 ALA A C 1
ATOM 1516 O O . ALA A 1 182 ? 3.555 -6.687 -23.280 1.00 51.19 182 ALA A O 1
ATOM 1517 N N . ILE A 1 183 ? 3.125 -8.711 -22.389 1.00 54.72 183 ILE A N 1
ATOM 1518 C CA . ILE A 1 183 ? 4.497 -9.219 -22.427 1.00 54.72 183 ILE A CA 1
ATOM 1519 C C . ILE A 1 183 ? 4.508 -10.283 -23.523 1.00 54.72 183 ILE A C 1
ATOM 1521 O O . ILE A 1 183 ? 3.964 -11.368 -23.355 1.00 54.72 183 ILE A O 1
ATOM 1525 N N . GLN A 1 184 ? 5.038 -9.932 -24.698 1.00 52.62 184 GLN A N 1
ATOM 1526 C CA . GLN A 1 184 ? 5.145 -10.882 -25.803 1.00 52.62 184 GLN A CA 1
ATOM 1527 C C . GLN A 1 184 ? 6.240 -11.896 -25.487 1.00 52.62 184 GLN A C 1
ATOM 1529 O O . GLN A 1 184 ? 7.417 -11.625 -25.700 1.00 52.62 184 GLN A O 1
ATOM 1534 N N . ILE A 1 185 ? 5.797 -13.048 -24.997 1.00 52.50 185 ILE A N 1
ATOM 1535 C CA . ILE A 1 185 ? 6.599 -14.232 -24.715 1.00 52.50 185 ILE A CA 1
ATOM 1536 C C . ILE A 1 185 ? 7.114 -14.779 -26.055 1.00 52.50 185 ILE A C 1
ATOM 1538 O O . ILE A 1 185 ? 6.359 -15.376 -26.826 1.00 52.50 185 ILE A O 1
ATOM 1542 N N . GLY A 1 186 ? 8.378 -14.508 -26.392 1.00 52.19 186 GLY A N 1
ATOM 1543 C CA . GLY A 1 186 ? 8.999 -15.034 -27.612 1.00 52.19 186 GLY A CA 1
ATOM 1544 C C . GLY A 1 186 ? 9.288 -16.545 -27.520 1.00 52.19 186 GLY A C 1
ATOM 1545 O O . GLY A 1 186 ? 9.357 -17.091 -26.422 1.00 52.19 186 GLY A O 1
ATOM 1546 N N . PRO A 1 187 ? 9.531 -17.250 -28.648 1.00 49.38 187 PRO A N 1
ATOM 1547 C CA . PRO A 1 187 ? 9.873 -18.682 -28.640 1.00 49.38 187 PRO A CA 1
ATOM 1548 C C . PRO A 1 187 ? 11.237 -18.992 -27.992 1.00 49.38 187 PRO A C 1
ATOM 1550 O O . PRO A 1 187 ? 11.536 -20.146 -27.701 1.00 49.38 187 PRO A O 1
ATOM 1553 N N . THR A 1 188 ? 12.067 -17.972 -27.759 1.00 51.06 188 THR A N 1
ATOM 1554 C CA . THR A 1 188 ? 13.340 -18.051 -27.035 1.00 51.06 188 THR A CA 1
ATOM 1555 C C . THR A 1 188 ? 13.332 -17.021 -25.907 1.00 51.06 188 THR A C 1
ATOM 1557 O O . THR A 1 188 ? 13.511 -15.829 -26.163 1.00 51.06 188 THR A O 1
ATOM 1560 N N . PHE A 1 189 ? 13.103 -17.479 -24.676 1.00 56.16 189 PHE A N 1
ATOM 1561 C CA . PHE A 1 189 ? 13.125 -16.653 -23.467 1.00 56.16 189 PHE A CA 1
ATOM 1562 C C . PHE A 1 189 ? 14.560 -16.264 -23.098 1.00 56.16 189 PHE A C 1
ATOM 1564 O O . PHE A 1 189 ? 15.394 -17.133 -22.874 1.00 56.16 189 PHE A O 1
ATOM 1571 N N . ASP A 1 190 ? 14.843 -14.963 -23.014 1.00 59.16 190 ASP A N 1
ATOM 1572 C CA . ASP A 1 190 ? 16.136 -14.416 -22.548 1.00 59.16 190 ASP A CA 1
ATOM 1573 C C . ASP A 1 190 ? 16.084 -14.029 -21.052 1.00 59.16 190 ASP A C 1
ATOM 1575 O O . ASP A 1 190 ? 16.884 -13.220 -20.590 1.00 59.16 190 ASP A O 1
ATOM 1579 N N . ASP A 1 191 ? 15.069 -14.511 -20.316 1.00 63.28 191 ASP A N 1
ATOM 1580 C CA . ASP A 1 191 ? 14.762 -14.283 -18.881 1.00 63.28 191 ASP A CA 1
ATOM 1581 C C . ASP A 1 191 ? 14.606 -12.825 -18.427 1.00 63.28 191 ASP A C 1
ATOM 1583 O O . ASP A 1 191 ? 14.174 -12.530 -17.320 1.00 63.28 191 ASP A O 1
ATOM 1587 N N . LYS A 1 192 ? 14.897 -11.875 -19.308 1.00 70.62 192 LYS A N 1
ATOM 1588 C CA . LYS A 1 192 ? 14.932 -10.439 -19.035 1.00 70.62 192 LYS A CA 1
ATOM 1589 C C . LYS A 1 192 ? 13.681 -9.719 -19.520 1.00 70.62 192 LYS A C 1
ATOM 1591 O O . LYS A 1 192 ? 13.680 -8.494 -19.533 1.00 70.62 192 LYS A O 1
ATOM 1596 N N . GLU A 1 193 ? 12.646 -10.422 -19.976 1.00 71.25 193 GLU A N 1
ATOM 1597 C CA . GLU A 1 193 ? 11.469 -9.802 -20.604 1.00 71.25 193 GLU A CA 1
ATOM 1598 C C . GLU A 1 193 ? 10.715 -8.872 -19.647 1.00 71.25 193 GLU A C 1
ATOM 1600 O O . GLU A 1 193 ? 10.423 -7.734 -20.015 1.00 71.25 193 GLU A O 1
ATOM 1605 N N . LEU A 1 194 ? 10.494 -9.302 -18.399 1.00 71.69 194 LEU A N 1
ATOM 1606 C CA . LEU A 1 194 ? 9.863 -8.483 -17.360 1.00 71.69 194 LEU A CA 1
ATOM 1607 C C . LEU A 1 194 ? 10.688 -7.222 -17.068 1.00 71.69 194 LEU A C 1
ATOM 1609 O O . LEU A 1 194 ? 10.183 -6.101 -17.137 1.00 71.69 194 LEU A O 1
ATOM 1613 N N . THR A 1 195 ? 11.987 -7.401 -16.829 1.00 75.00 195 THR A N 1
ATOM 1614 C CA . THR A 1 195 ? 12.936 -6.316 -16.555 1.00 75.00 195 THR A CA 1
ATOM 1615 C C . THR A 1 195 ? 13.024 -5.336 -17.731 1.00 75.00 195 THR A C 1
ATOM 1617 O O . THR A 1 195 ? 12.970 -4.124 -17.531 1.00 75.00 195 THR A O 1
ATOM 1620 N N . LYS A 1 196 ? 13.075 -5.832 -18.976 1.00 75.88 196 LYS A N 1
ATOM 1621 C CA . LYS A 1 196 ? 13.047 -5.016 -20.203 1.00 75.88 196 LYS A CA 1
ATOM 1622 C C . LYS A 1 196 ? 11.733 -4.236 -20.312 1.00 75.88 196 LYS A C 1
ATOM 1624 O O . LYS A 1 196 ? 11.772 -3.033 -20.562 1.00 75.88 196 LYS A O 1
ATOM 1629 N N . HIS A 1 197 ? 10.589 -4.884 -20.078 1.00 73.88 197 HIS A N 1
ATOM 1630 C CA . HIS A 1 197 ? 9.275 -4.240 -20.125 1.00 73.88 197 HIS A CA 1
ATOM 1631 C C . HIS A 1 197 ? 9.169 -3.094 -19.112 1.00 73.88 197 HIS A C 1
ATOM 1633 O O . HIS A 1 197 ? 8.743 -1.991 -19.466 1.00 73.88 197 HIS A O 1
ATOM 1639 N N . ILE A 1 198 ? 9.606 -3.327 -17.870 1.00 75.19 198 ILE A N 1
ATOM 1640 C CA . ILE A 1 198 ? 9.577 -2.325 -16.800 1.00 75.19 198 ILE A CA 1
ATOM 1641 C C . ILE A 1 198 ? 10.522 -1.164 -17.116 1.00 75.19 198 ILE A C 1
ATOM 1643 O O . ILE A 1 198 ? 10.095 -0.016 -17.009 1.00 75.19 198 ILE A O 1
ATOM 1647 N N . ILE A 1 199 ? 11.750 -1.423 -17.590 1.00 77.94 199 ILE A N 1
ATOM 1648 C CA . ILE A 1 199 ? 12.685 -0.365 -18.016 1.00 77.94 199 ILE A CA 1
ATOM 1649 C C . ILE A 1 199 ? 12.052 0.507 -19.103 1.00 77.94 199 ILE A C 1
ATOM 1651 O O . ILE A 1 199 ? 12.060 1.735 -18.993 1.00 77.94 199 ILE A O 1
ATOM 1655 N N . THR A 1 200 ? 11.489 -0.102 -20.151 1.00 75.56 200 THR A N 1
ATOM 1656 C CA . THR A 1 200 ? 10.853 0.644 -21.242 1.00 75.56 200 THR A CA 1
ATOM 1657 C C . THR A 1 200 ? 9.699 1.491 -20.715 1.00 75.56 200 THR A C 1
ATOM 1659 O O . THR A 1 200 ? 9.657 2.692 -20.976 1.00 75.56 200 THR A O 1
ATOM 1662 N N . ARG A 1 201 ? 8.791 0.906 -19.925 1.00 75.25 201 ARG A N 1
ATOM 1663 C CA . ARG A 1 201 ? 7.632 1.620 -19.373 1.00 75.25 201 ARG A CA 1
ATOM 1664 C C . ARG A 1 201 ? 8.037 2.742 -18.424 1.00 75.25 201 ARG A C 1
ATOM 1666 O O . ARG A 1 201 ? 7.515 3.844 -18.575 1.00 75.25 201 ARG A O 1
ATOM 1673 N N . ALA A 1 202 ? 8.970 2.500 -17.505 1.00 77.06 202 ALA A N 1
ATOM 1674 C CA . ALA A 1 202 ? 9.472 3.509 -16.576 1.00 77.06 202 ALA A CA 1
ATOM 1675 C C . ALA A 1 202 ? 10.088 4.694 -17.330 1.00 77.06 202 ALA A C 1
ATOM 1677 O O . ALA A 1 202 ? 9.701 5.833 -17.086 1.00 77.06 202 ALA A O 1
ATOM 1678 N N . ARG A 1 203 ? 10.949 4.437 -18.329 1.00 77.00 203 ARG A N 1
ATOM 1679 C CA . ARG A 1 203 ? 11.556 5.498 -19.153 1.00 77.00 203 ARG A CA 1
ATOM 1680 C C . ARG A 1 203 ? 10.522 6.367 -19.864 1.00 77.00 203 ARG A C 1
ATOM 1682 O O . ARG A 1 203 ? 10.671 7.585 -19.875 1.00 77.00 203 ARG A O 1
ATOM 1689 N N . THR A 1 204 ? 9.450 5.785 -20.405 1.00 74.50 204 THR A N 1
ATOM 1690 C CA . THR A 1 204 ? 8.393 6.587 -21.056 1.00 74.50 204 THR A CA 1
ATOM 1691 C C . THR A 1 204 ? 7.672 7.550 -20.107 1.00 74.50 204 THR A C 1
ATOM 1693 O O . THR A 1 204 ? 7.089 8.519 -20.578 1.00 74.50 204 THR A O 1
ATOM 1696 N N . GLN A 1 205 ? 7.708 7.333 -18.786 1.00 72.75 205 GLN A N 1
ATOM 1697 C CA . GLN A 1 205 ? 7.019 8.222 -17.844 1.00 72.75 205 GLN A CA 1
ATOM 1698 C C . GLN A 1 205 ? 7.762 9.544 -17.603 1.00 72.75 205 GLN A C 1
ATOM 1700 O O . GLN A 1 205 ? 7.116 10.529 -17.256 1.00 72.75 205 GLN A O 1
ATOM 1705 N N . PHE A 1 206 ? 9.090 9.578 -17.777 1.00 72.81 206 PHE A N 1
ATOM 1706 C CA . PHE A 1 206 ? 9.909 10.763 -17.481 1.00 72.81 206 PHE A CA 1
ATOM 1707 C C . PHE A 1 206 ? 10.766 11.263 -18.656 1.00 72.81 206 PHE A C 1
ATOM 1709 O O . PHE A 1 206 ? 11.249 12.390 -18.603 1.00 72.81 206 PHE A O 1
ATOM 1716 N N . VAL A 1 207 ? 10.952 10.465 -19.716 1.00 66.56 207 VAL A N 1
ATOM 1717 C CA . VAL A 1 207 ? 11.698 10.870 -20.926 1.00 66.56 207 VAL A CA 1
ATOM 1718 C C . VAL A 1 207 ? 10.761 11.350 -22.036 1.00 66.56 207 VAL A C 1
ATOM 1720 O O . VAL A 1 207 ? 11.063 12.331 -22.709 1.00 66.56 207 VAL A O 1
ATOM 1723 N N . ASP A 1 208 ? 9.615 10.692 -22.239 1.00 59.50 208 ASP A N 1
ATOM 1724 C CA . ASP A 1 208 ? 8.686 11.075 -23.304 1.00 59.50 208 ASP A CA 1
ATOM 1725 C C . ASP A 1 208 ? 7.820 12.262 -22.861 1.00 59.50 208 ASP A C 1
ATOM 1727 O O . ASP A 1 208 ? 6.833 12.118 -22.135 1.00 59.50 208 ASP A O 1
ATOM 1731 N N . GLY A 1 209 ? 8.097 13.446 -23.416 1.00 53.94 209 GLY A N 1
ATOM 1732 C CA . GLY A 1 209 ? 7.255 14.640 -23.265 1.00 53.94 209 GLY A CA 1
ATOM 1733 C C . GLY A 1 209 ? 5.821 14.485 -23.802 1.00 53.94 209 GLY A C 1
ATOM 1734 O O . GLY A 1 209 ? 5.060 15.446 -23.790 1.00 53.94 209 GLY A O 1
ATOM 1735 N N . ARG A 1 210 ? 5.423 13.298 -24.283 1.00 54.16 210 ARG A N 1
ATOM 1736 C CA . ARG A 1 210 ? 4.055 12.973 -24.719 1.00 54.16 210 ARG A CA 1
ATOM 1737 C C . ARG A 1 210 ? 3.054 13.009 -23.572 1.00 54.16 210 ARG A C 1
ATOM 1739 O O . ARG A 1 210 ? 1.929 13.438 -23.797 1.00 54.16 210 ARG A O 1
ATOM 1746 N N . LEU A 1 211 ? 3.451 12.602 -22.365 1.00 56.22 211 LEU A N 1
ATOM 1747 C CA . LEU A 1 211 ? 2.590 12.692 -21.181 1.00 56.22 211 LEU A CA 1
ATOM 1748 C C . LEU A 1 211 ? 2.275 14.163 -20.880 1.00 56.22 211 LEU A C 1
ATOM 1750 O O . LEU A 1 211 ? 1.106 14.535 -20.876 1.00 56.22 211 LEU A O 1
ATOM 1754 N N . MET A 1 212 ? 3.306 15.012 -20.812 1.00 54.22 212 MET A N 1
ATOM 1755 C CA . MET A 1 212 ? 3.157 16.464 -20.644 1.00 54.22 212 MET A CA 1
ATOM 1756 C C . MET A 1 212 ? 2.365 17.120 -21.788 1.00 54.22 212 MET A C 1
ATOM 1758 O O . MET A 1 212 ? 1.398 17.826 -21.529 1.00 54.22 212 MET A O 1
ATOM 1762 N N . LYS A 1 213 ? 2.682 16.817 -23.057 1.00 56.41 213 LYS A N 1
ATOM 1763 C CA . LYS A 1 213 ? 1.993 17.392 -24.232 1.00 56.41 213 LYS A CA 1
ATOM 1764 C C . LYS A 1 213 ? 0.531 16.954 -24.359 1.00 56.41 213 LYS A C 1
ATOM 1766 O O . LYS A 1 213 ? -0.316 17.766 -24.712 1.00 56.41 213 LYS A O 1
ATOM 1771 N N . SER A 1 214 ? 0.213 15.683 -24.089 1.00 55.69 214 SER A N 1
ATOM 1772 C CA . SER A 1 214 ? -1.181 15.207 -24.087 1.00 55.69 214 SER A CA 1
ATOM 1773 C C . SER A 1 214 ? -1.988 15.838 -22.952 1.00 55.69 214 SER A C 1
ATOM 1775 O O . SER A 1 214 ? -3.185 16.071 -23.099 1.00 55.69 214 SER A O 1
ATOM 1777 N N . MET A 1 215 ? -1.321 16.174 -21.845 1.00 55.00 215 MET A N 1
ATOM 1778 C CA . MET A 1 215 ? -1.950 16.771 -20.678 1.00 55.00 215 MET A CA 1
ATOM 1779 C C . MET A 1 215 ? -2.113 18.281 -20.793 1.00 55.00 215 MET A C 1
ATOM 1781 O O . MET A 1 215 ? -3.136 18.764 -20.337 1.00 55.00 215 MET A O 1
ATOM 1785 N N . ASP A 1 216 ? -1.223 19.026 -21.452 1.00 56.03 216 ASP A N 1
ATOM 1786 C CA . ASP A 1 216 ? -1.447 20.456 -21.736 1.00 56.03 216 ASP A CA 1
ATOM 1787 C C . ASP A 1 216 ? -2.755 20.686 -22.511 1.00 56.03 216 ASP A C 1
ATOM 1789 O O . ASP A 1 216 ? -3.478 21.650 -22.260 1.00 56.03 216 ASP A O 1
ATOM 1793 N N . VAL A 1 217 ? -3.103 19.747 -23.397 1.00 58.03 217 VAL A N 1
ATOM 1794 C CA . VAL A 1 217 ? -4.378 19.734 -24.129 1.00 58.03 217 VAL A CA 1
ATOM 1795 C C . VAL A 1 217 ? -5.555 19.355 -23.216 1.00 58.03 217 VAL A C 1
ATOM 1797 O O . VAL A 1 217 ? -6.623 19.948 -23.334 1.00 58.03 217 VAL A O 1
ATOM 1800 N N . MET A 1 218 ? -5.378 18.414 -22.278 1.00 53.94 218 MET A N 1
ATOM 1801 C CA . MET A 1 218 ? -6.430 17.994 -21.328 1.00 53.94 218 MET A CA 1
ATOM 1802 C C . MET A 1 218 ? -6.616 18.938 -20.127 1.00 53.94 218 MET A C 1
ATOM 1804 O O . MET A 1 218 ? -7.657 18.909 -19.479 1.00 53.94 218 MET A O 1
ATOM 1808 N N . LEU A 1 219 ? -5.615 19.755 -19.797 1.00 55.66 219 LEU A N 1
ATOM 1809 C CA . LEU A 1 219 ? -5.622 20.736 -18.705 1.00 55.66 219 LEU A CA 1
ATOM 1810 C C . LEU A 1 219 ? -6.137 22.111 -19.166 1.00 55.66 219 LEU A C 1
ATOM 1812 O O . LEU A 1 219 ? -6.238 23.036 -18.354 1.00 55.66 219 LEU A O 1
ATOM 1816 N N . ALA A 1 220 ? -6.461 22.260 -20.454 1.00 52.78 220 ALA A N 1
ATOM 1817 C CA . ALA A 1 220 ? -7.079 23.456 -21.002 1.00 52.78 220 ALA A CA 1
ATOM 1818 C C . ALA A 1 220 ? -8.519 23.592 -20.474 1.00 52.78 220 ALA A C 1
ATOM 1820 O O . ALA A 1 220 ? -9.404 22.827 -20.843 1.00 52.78 220 ALA A O 1
ATOM 1821 N N . GLY A 1 221 ? -8.751 24.576 -19.598 1.00 56.91 221 GLY A N 1
ATOM 1822 C CA . GLY A 1 221 ? -10.086 24.917 -19.085 1.00 56.91 221 GLY A CA 1
ATOM 1823 C C . GLY A 1 221 ? -10.453 24.361 -17.703 1.00 56.91 221 GLY A C 1
ATOM 1824 O O . GLY A 1 221 ? -11.598 24.515 -17.295 1.00 56.91 221 GLY A O 1
ATOM 1825 N N . ILE A 1 222 ? -9.517 23.747 -16.969 1.00 62.41 222 ILE A N 1
ATOM 1826 C CA . ILE A 1 222 ? -9.758 23.217 -15.612 1.00 62.41 222 ILE A CA 1
ATOM 1827 C C . ILE A 1 222 ? -9.435 24.273 -14.534 1.00 62.41 222 ILE A C 1
ATOM 1829 O O . ILE A 1 222 ? -8.517 25.080 -14.702 1.00 62.41 222 ILE A O 1
ATOM 1833 N N . ASN A 1 223 ? -10.165 24.240 -13.409 1.00 65.44 223 ASN A N 1
ATOM 1834 C CA . ASN A 1 223 ? -9.908 25.046 -12.210 1.00 65.44 223 ASN A CA 1
ATOM 1835 C C . ASN A 1 223 ? -8.442 24.961 -11.731 1.00 65.44 223 ASN A C 1
ATOM 1837 O O . ASN A 1 223 ? -7.766 23.937 -11.858 1.00 65.44 223 ASN A O 1
ATOM 1841 N N . THR A 1 224 ? -7.945 26.046 -11.130 1.00 69.00 224 THR A N 1
ATOM 1842 C CA . THR A 1 224 ? -6.532 26.203 -10.736 1.00 69.00 224 THR A CA 1
ATOM 1843 C C . THR A 1 224 ? -6.049 25.167 -9.719 1.00 69.00 224 THR A C 1
ATOM 1845 O O . THR A 1 224 ? -4.892 24.755 -9.795 1.00 69.00 224 THR A O 1
ATOM 1848 N N . ASN A 1 225 ? -6.916 24.713 -8.808 1.00 68.75 225 ASN A N 1
ATOM 1849 C CA . ASN A 1 225 ? -6.554 23.748 -7.763 1.00 68.75 225 ASN A CA 1
ATOM 1850 C C . ASN A 1 225 ? -6.340 22.334 -8.329 1.00 68.75 225 ASN A C 1
ATOM 1852 O O . ASN A 1 225 ? -5.296 21.729 -8.093 1.00 68.75 225 ASN A O 1
ATOM 1856 N N . ASP A 1 226 ? -7.252 21.837 -9.167 1.00 69.75 226 ASP A N 1
ATOM 1857 C CA . ASP A 1 226 ? -7.107 20.527 -9.823 1.00 69.75 226 ASP A CA 1
ATOM 1858 C C . ASP A 1 226 ? -5.871 20.471 -10.722 1.00 69.75 226 ASP A C 1
ATOM 1860 O O . ASP A 1 226 ? -5.200 19.442 -10.825 1.00 69.75 226 ASP A O 1
ATOM 1864 N N . LYS A 1 227 ? -5.541 21.597 -11.365 1.00 72.75 227 LYS A N 1
ATOM 1865 C CA . LYS A 1 227 ? -4.330 21.721 -12.176 1.00 72.75 227 LYS A CA 1
ATOM 1866 C C . LYS A 1 227 ? -3.064 21.538 -11.331 1.00 72.75 227 LYS A C 1
ATOM 1868 O O . LYS A 1 227 ? -2.136 20.869 -11.782 1.00 72.75 227 LYS A O 1
ATOM 1873 N N . GLN A 1 228 ? -3.029 22.085 -10.114 1.00 75.81 228 GLN A N 1
ATOM 1874 C CA . GLN A 1 228 ? -1.900 21.920 -9.192 1.00 75.81 228 GLN A CA 1
ATOM 1875 C C . GLN A 1 228 ? -1.772 20.478 -8.686 1.00 75.81 228 GLN A C 1
ATOM 1877 O O . GLN A 1 228 ? -0.672 19.926 -8.725 1.00 75.81 228 GLN A O 1
ATOM 1882 N N . ILE A 1 229 ? -2.880 19.843 -8.286 1.00 77.38 229 ILE A N 1
ATOM 1883 C CA . ILE A 1 229 ? -2.889 18.441 -7.826 1.00 77.38 229 ILE A CA 1
ATOM 1884 C C . ILE A 1 229 ? -2.378 17.514 -8.932 1.00 77.38 229 ILE A C 1
ATOM 1886 O O . ILE A 1 229 ? -1.479 16.702 -8.708 1.00 77.38 229 ILE A O 1
ATOM 1890 N N . LYS A 1 230 ? -2.896 17.672 -10.155 1.00 74.06 230 LYS A N 1
ATOM 1891 C CA . LYS A 1 230 ? -2.471 16.872 -11.310 1.00 74.06 230 LYS A CA 1
ATOM 1892 C C . LYS A 1 230 ? -0.991 17.075 -11.618 1.00 74.06 230 LYS A C 1
ATOM 1894 O O . LYS A 1 230 ? -0.286 16.092 -11.817 1.00 74.06 230 LYS A O 1
ATOM 1899 N N . LEU A 1 231 ? -0.497 18.315 -11.603 1.00 78.62 231 LEU A N 1
ATOM 1900 C CA . LEU A 1 231 ? 0.923 18.593 -11.826 1.00 78.62 231 LEU A CA 1
ATOM 1901 C C . LEU A 1 231 ? 1.806 17.921 -10.764 1.00 78.62 231 LEU A C 1
ATOM 1903 O O . LEU A 1 231 ? 2.793 17.271 -11.108 1.00 78.62 231 LEU A O 1
ATOM 1907 N N . HIS A 1 232 ? 1.423 18.016 -9.489 1.00 83.12 232 HIS A N 1
ATOM 1908 C CA . HIS A 1 232 ? 2.139 17.356 -8.401 1.00 83.12 232 HIS A CA 1
ATOM 1909 C C . HIS A 1 232 ? 2.174 15.829 -8.581 1.00 83.12 232 HIS A C 1
ATOM 1911 O O . HIS A 1 232 ? 3.230 15.213 -8.437 1.00 83.12 232 HIS A O 1
ATOM 1917 N N . LEU A 1 233 ? 1.054 15.211 -8.966 1.00 80.56 233 LEU A N 1
ATOM 1918 C CA . LEU A 1 233 ? 0.984 13.770 -9.230 1.00 80.56 233 LEU A CA 1
ATOM 1919 C C . LEU A 1 233 ? 1.853 13.342 -10.416 1.00 80.56 233 LEU A C 1
ATOM 1921 O O . LEU A 1 233 ? 2.512 12.309 -10.334 1.00 80.56 233 LEU A O 1
ATOM 1925 N N . ILE A 1 234 ? 1.923 14.137 -11.486 1.00 77.88 234 ILE A N 1
ATOM 1926 C CA . ILE A 1 234 ? 2.822 13.863 -12.619 1.00 77.88 234 ILE A CA 1
ATOM 1927 C C . ILE A 1 234 ? 4.282 13.913 -12.173 1.00 77.88 234 ILE A C 1
ATOM 1929 O O . ILE A 1 234 ? 5.062 13.024 -12.508 1.00 77.88 234 ILE A O 1
ATOM 1933 N N . HIS A 1 235 ? 4.657 14.938 -11.405 1.00 83.06 235 HIS A N 1
ATOM 1934 C CA . HIS A 1 235 ? 6.008 15.045 -10.860 1.00 83.06 235 HIS A CA 1
ATOM 1935 C C . HIS A 1 235 ? 6.322 13.844 -9.960 1.00 83.06 235 HIS A C 1
ATOM 1937 O O . HIS A 1 235 ? 7.393 13.247 -10.074 1.00 83.06 235 HIS A O 1
ATOM 1943 N N . SER A 1 236 ? 5.365 13.433 -9.125 1.00 85.25 236 SER A N 1
ATOM 1944 C CA . SER A 1 236 ? 5.492 12.241 -8.285 1.00 85.25 236 SER A CA 1
ATOM 1945 C C . SER A 1 236 ? 5.623 10.958 -9.109 1.00 85.25 236 SER A C 1
ATOM 1947 O O . SER A 1 236 ? 6.405 10.079 -8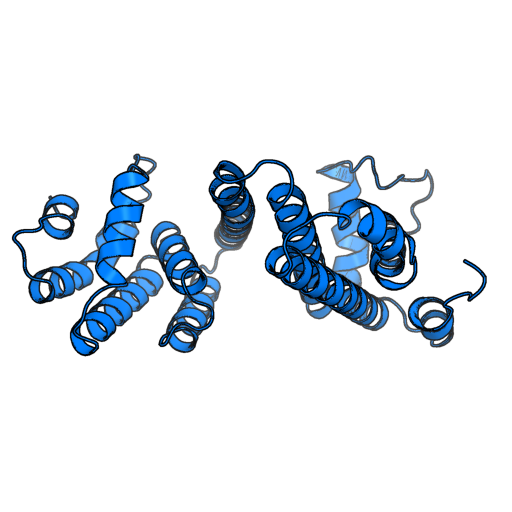.749 1.00 85.25 236 SER A O 1
ATOM 1949 N N . LEU A 1 237 ? 4.916 10.850 -10.237 1.00 81.88 237 LEU A N 1
ATOM 1950 C CA . LEU A 1 237 ? 4.997 9.716 -11.158 1.00 81.88 237 LEU A CA 1
ATOM 1951 C C . LEU A 1 237 ? 6.365 9.644 -11.839 1.00 81.88 237 LEU A C 1
ATOM 1953 O O . LEU A 1 237 ? 6.984 8.578 -11.863 1.00 81.88 237 LEU A O 1
ATOM 1957 N N . ALA A 1 238 ? 6.863 10.771 -12.346 1.00 82.19 238 ALA A N 1
ATOM 1958 C CA . ALA A 1 238 ? 8.190 10.858 -12.943 1.00 82.19 238 ALA A CA 1
ATOM 1959 C C . ALA A 1 238 ? 9.279 10.486 -11.922 1.00 82.19 238 ALA A C 1
ATOM 1961 O O . ALA A 1 238 ? 10.121 9.638 -12.202 1.00 82.19 238 ALA A O 1
ATOM 1962 N N . ALA A 1 239 ? 9.210 11.030 -10.704 1.00 87.62 239 ALA A N 1
ATOM 1963 C CA . ALA A 1 239 ? 10.154 10.704 -9.637 1.00 87.62 239 ALA A CA 1
ATOM 1964 C C . ALA A 1 239 ? 10.071 9.228 -9.207 1.00 87.62 239 ALA A C 1
ATOM 1966 O O . ALA A 1 239 ? 11.095 8.561 -9.070 1.00 87.62 239 ALA A O 1
ATOM 1967 N N . SER A 1 240 ? 8.862 8.687 -9.033 1.00 84.06 240 SER A N 1
ATOM 1968 C CA . SER A 1 240 ? 8.671 7.297 -8.591 1.00 84.06 240 SER A CA 1
ATOM 1969 C C . SER A 1 240 ? 9.130 6.295 -9.654 1.00 84.06 240 SER A C 1
ATOM 1971 O O . SER A 1 240 ? 9.794 5.313 -9.329 1.00 84.06 240 SER A O 1
ATOM 1973 N N . SER A 1 241 ? 8.832 6.555 -10.930 1.00 82.56 241 SER A N 1
ATOM 1974 C CA . SER A 1 241 ? 9.295 5.720 -12.048 1.00 82.56 241 SER A CA 1
ATOM 1975 C C . SER A 1 241 ? 10.814 5.782 -12.235 1.00 82.56 241 SER A C 1
ATOM 1977 O O . SER A 1 241 ? 11.437 4.756 -12.506 1.00 82.56 241 SER A O 1
ATOM 1979 N N . PHE A 1 242 ? 11.425 6.949 -12.023 1.00 86.12 242 PHE A N 1
ATOM 1980 C CA . PHE A 1 242 ? 12.876 7.115 -12.035 1.00 86.12 242 PHE A CA 1
ATOM 1981 C C . PHE A 1 242 ? 13.559 6.348 -10.894 1.00 86.12 242 PHE A C 1
ATOM 1983 O O . PHE A 1 242 ? 14.502 5.599 -11.141 1.00 86.12 242 PHE A O 1
ATOM 1990 N N . ASN A 1 243 ? 13.046 6.459 -9.665 1.00 88.69 243 ASN A N 1
ATOM 1991 C CA . ASN A 1 243 ? 13.560 5.705 -8.518 1.00 88.69 243 ASN A CA 1
ATOM 1992 C C . ASN A 1 243 ? 13.443 4.193 -8.745 1.00 88.69 243 ASN A C 1
ATOM 1994 O O . ASN A 1 243 ? 14.412 3.465 -8.543 1.00 88.69 243 ASN A O 1
ATOM 1998 N N . CYS A 1 244 ? 12.297 3.732 -9.258 1.00 84.81 244 CYS A N 1
ATOM 1999 C CA . CYS A 1 244 ? 12.104 2.335 -9.642 1.00 84.81 244 CYS A CA 1
ATOM 2000 C C . CYS A 1 244 ? 13.139 1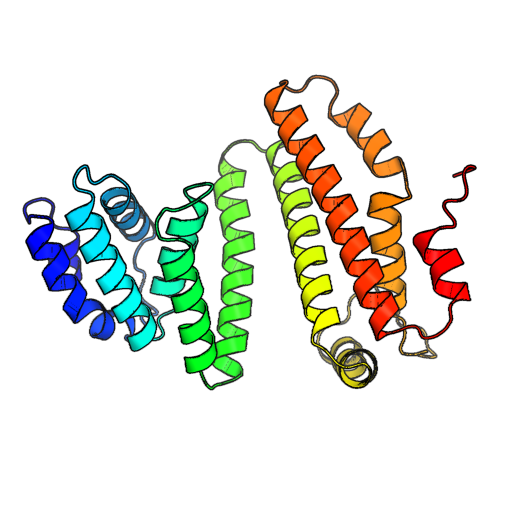.877 -10.678 1.00 84.81 244 CYS A C 1
ATOM 2002 O O . CYS A 1 244 ? 13.672 0.774 -10.560 1.00 84.81 244 CYS A O 1
ATOM 2004 N N . LEU A 1 245 ? 13.436 2.708 -11.684 1.00 85.44 245 LEU A N 1
ATOM 2005 C CA . LEU A 1 245 ? 14.449 2.399 -12.689 1.00 85.44 245 LEU A CA 1
ATOM 2006 C C . LEU A 1 245 ? 15.846 2.295 -12.065 1.00 85.44 245 LEU A C 1
ATOM 2008 O O . LEU A 1 245 ? 16.581 1.374 -12.406 1.00 85.44 245 LEU A O 1
ATOM 2012 N N . ILE A 1 246 ? 16.206 3.206 -11.157 1.00 86.50 246 ILE A N 1
ATOM 2013 C CA . ILE A 1 246 ? 17.491 3.160 -10.449 1.00 86.50 246 ILE A CA 1
ATOM 2014 C C . ILE A 1 246 ? 17.622 1.856 -9.672 1.00 86.50 246 ILE A C 1
ATOM 2016 O O . ILE A 1 246 ? 18.600 1.141 -9.875 1.00 86.50 246 ILE A O 1
ATOM 2020 N N . SER A 1 247 ? 16.643 1.530 -8.827 1.00 85.50 247 SER A N 1
ATOM 2021 C CA . SER A 1 247 ? 16.682 0.307 -8.021 1.00 85.50 247 SER A CA 1
ATOM 2022 C C . SER A 1 247 ? 16.804 -0.919 -8.917 1.00 85.50 247 SER A C 1
ATOM 2024 O O . SER A 1 247 ? 17.725 -1.715 -8.765 1.00 85.50 247 SER A O 1
ATOM 2026 N N . LEU A 1 248 ? 15.970 -1.018 -9.950 1.00 83.75 248 LEU A N 1
ATOM 2027 C CA . LEU A 1 248 ? 16.051 -2.110 -10.911 1.00 83.75 248 LEU A CA 1
ATOM 2028 C C . LEU A 1 248 ? 17.441 -2.207 -11.559 1.00 83.75 248 LEU A C 1
ATOM 2030 O O . LEU A 1 248 ? 17.983 -3.306 -11.665 1.00 83.75 248 LEU A O 1
ATOM 2034 N N . LEU A 1 249 ? 18.048 -1.096 -11.984 1.00 83.44 249 LEU A N 1
ATOM 2035 C CA . LEU A 1 249 ? 19.376 -1.116 -12.603 1.00 83.44 249 LEU A CA 1
ATOM 2036 C C . LEU A 1 249 ? 20.468 -1.539 -11.615 1.00 83.44 249 LEU A C 1
ATOM 2038 O O . LEU A 1 249 ? 21.287 -2.374 -11.987 1.00 83.44 249 LEU A O 1
ATOM 2042 N N . ILE A 1 250 ? 20.435 -1.043 -10.374 1.00 82.50 250 ILE A N 1
ATOM 2043 C CA . ILE A 1 250 ? 21.389 -1.413 -9.315 1.00 82.50 250 ILE A CA 1
ATOM 2044 C C . ILE A 1 250 ? 21.392 -2.927 -9.086 1.00 82.50 250 ILE A C 1
ATOM 2046 O O . ILE A 1 250 ? 22.457 -3.538 -9.018 1.00 82.50 250 ILE A O 1
ATOM 2050 N N . TYR A 1 251 ? 20.210 -3.538 -8.997 1.00 76.56 251 TYR A N 1
ATOM 2051 C CA . TYR A 1 251 ? 20.088 -4.952 -8.634 1.00 76.56 251 TYR A CA 1
ATOM 2052 C C . TYR A 1 251 ? 20.148 -5.910 -9.833 1.00 76.56 251 TYR A C 1
ATOM 2054 O O . TYR A 1 251 ? 20.441 -7.094 -9.663 1.00 76.56 251 TYR A O 1
ATOM 2062 N N . THR A 1 252 ? 19.928 -5.428 -11.063 1.00 72.75 252 THR A N 1
ATOM 2063 C CA . THR A 1 252 ? 19.926 -6.292 -12.260 1.00 72.75 252 THR A CA 1
ATOM 2064 C C . THR A 1 252 ? 21.129 -6.108 -13.184 1.00 72.75 252 THR A C 1
ATOM 2066 O O . THR A 1 252 ? 21.512 -7.073 -13.852 1.00 72.75 252 THR A O 1
ATOM 2069 N N . GLN A 1 253 ? 21.737 -4.916 -13.238 1.00 71.75 253 GLN A N 1
ATOM 2070 C CA . GLN A 1 253 ? 22.786 -4.566 -14.201 1.00 71.75 253 GLN A CA 1
ATOM 2071 C C . GLN A 1 253 ? 24.112 -4.220 -13.515 1.00 71.75 253 GLN A C 1
ATOM 2073 O O . GLN A 1 253 ? 24.201 -3.314 -12.690 1.00 71.75 253 GLN A O 1
ATOM 2078 N N . THR A 1 254 ? 25.185 -4.883 -13.940 1.00 65.06 254 THR A N 1
ATOM 2079 C CA . THR A 1 254 ? 26.551 -4.642 -13.444 1.00 65.06 254 THR A CA 1
ATOM 2080 C C . THR A 1 254 ? 27.368 -3.717 -14.352 1.00 65.06 254 THR A C 1
ATOM 2082 O O . THR A 1 254 ? 28.430 -3.245 -13.957 1.00 65.06 254 THR A O 1
ATOM 2085 N N . GLU A 1 255 ? 26.903 -3.444 -15.575 1.00 72.25 255 GLU A N 1
ATOM 2086 C CA . GLU A 1 255 ? 27.670 -2.701 -16.579 1.00 72.25 255 GLU A CA 1
ATOM 2087 C C . GLU A 1 255 ? 27.379 -1.196 -16.557 1.00 72.25 255 GLU A C 1
ATOM 2089 O O . GLU A 1 255 ? 26.266 -0.753 -16.845 1.00 72.25 255 GLU A O 1
ATOM 2094 N N . ALA A 1 256 ? 28.418 -0.388 -16.317 1.00 67.12 256 ALA A N 1
ATOM 2095 C CA . ALA A 1 256 ? 28.343 1.077 -16.273 1.00 67.12 256 ALA A CA 1
ATOM 2096 C C . ALA A 1 256 ? 27.782 1.716 -17.564 1.00 67.12 256 ALA A C 1
ATOM 2098 O O . ALA A 1 256 ? 27.159 2.778 -17.519 1.00 67.12 256 ALA A O 1
ATOM 2099 N N . LEU A 1 257 ? 27.972 1.065 -18.718 1.00 65.56 257 LEU A N 1
ATOM 2100 C CA . LEU A 1 257 ? 27.502 1.563 -20.013 1.00 65.56 257 LEU A CA 1
ATOM 2101 C C . LEU A 1 257 ? 25.966 1.622 -20.084 1.00 65.56 257 LEU A C 1
ATOM 2103 O O . LEU A 1 257 ? 25.406 2.549 -20.666 1.00 65.56 257 LEU A O 1
ATOM 2107 N N . LEU A 1 258 ? 25.285 0.679 -19.427 1.00 66.88 258 LEU A N 1
ATOM 2108 C CA . LEU A 1 258 ? 23.825 0.604 -19.401 1.00 66.88 258 LEU A CA 1
ATOM 2109 C C . LEU A 1 258 ? 23.223 1.749 -18.580 1.00 66.88 258 LEU A C 1
ATOM 2111 O O . LEU A 1 258 ? 22.204 2.309 -18.976 1.00 66.88 258 LEU A O 1
ATOM 2115 N N . TYR A 1 259 ? 23.887 2.186 -17.507 1.00 68.56 259 TYR A N 1
ATOM 2116 C CA . TYR A 1 259 ? 23.461 3.368 -16.750 1.00 68.56 259 TYR A CA 1
ATOM 2117 C C . TYR A 1 259 ? 23.464 4.619 -17.632 1.00 68.56 259 TYR A C 1
ATOM 2119 O O . TYR A 1 259 ? 22.498 5.379 -17.628 1.00 68.56 259 TYR A O 1
ATOM 2127 N N . LYS A 1 260 ? 24.500 4.797 -18.464 1.00 68.56 260 LYS A N 1
ATOM 2128 C CA . LYS A 1 260 ? 24.573 5.911 -19.420 1.00 68.56 260 LYS A CA 1
ATOM 2129 C C . LYS A 1 260 ? 23.409 5.882 -20.415 1.00 68.56 260 LYS A C 1
ATOM 2131 O O . LYS A 1 260 ? 22.716 6.883 -20.577 1.00 68.56 260 LYS A O 1
ATOM 2136 N N . THR A 1 261 ? 23.142 4.725 -21.012 1.00 71.12 261 THR A N 1
ATOM 2137 C CA . THR A 1 261 ? 22.108 4.573 -22.045 1.00 71.12 261 THR A CA 1
ATOM 2138 C C . THR A 1 261 ? 20.675 4.611 -21.503 1.00 71.12 261 THR A C 1
ATOM 2140 O O . THR A 1 261 ? 19.760 5.044 -22.210 1.00 71.12 261 THR A O 1
ATOM 2143 N N . PHE A 1 262 ? 20.435 4.155 -20.269 1.00 70.25 262 PHE A N 1
ATOM 2144 C CA . PHE A 1 262 ? 19.085 4.099 -19.692 1.00 70.25 262 PHE A CA 1
ATOM 2145 C C . PHE A 1 262 ? 18.687 5.347 -18.905 1.00 70.25 262 PHE A C 1
ATOM 2147 O O . PHE A 1 262 ? 17.517 5.727 -18.962 1.00 70.25 262 PHE A O 1
ATOM 2154 N N . ILE A 1 263 ? 19.633 5.988 -18.217 1.00 69.94 263 ILE A N 1
ATOM 2155 C CA . ILE A 1 263 ? 19.364 7.146 -17.353 1.00 69.94 263 ILE A CA 1
ATOM 2156 C C . ILE A 1 263 ? 19.654 8.461 -18.084 1.00 69.94 263 ILE A C 1
ATOM 2158 O O . ILE A 1 263 ? 18.875 9.403 -17.967 1.00 69.94 263 ILE A O 1
ATOM 2162 N N . PHE A 1 264 ? 20.752 8.531 -18.844 1.00 68.69 264 PHE A N 1
ATOM 2163 C CA . PHE A 1 264 ? 21.307 9.807 -19.314 1.00 68.69 264 PHE A CA 1
ATOM 2164 C C . PHE A 1 264 ? 21.131 10.071 -20.814 1.00 68.69 264 PHE A C 1
ATOM 2166 O O . PHE A 1 264 ? 21.145 11.231 -21.222 1.00 68.69 264 PHE A O 1
ATOM 2173 N N . ASP A 1 265 ? 20.904 9.043 -21.638 1.00 65.44 265 ASP A N 1
ATOM 2174 C CA . ASP A 1 265 ? 20.514 9.228 -23.042 1.00 65.44 265 ASP A CA 1
ATOM 2175 C C . ASP A 1 265 ? 19.028 9.612 -23.142 1.00 65.44 265 ASP A C 1
ATOM 2177 O O . ASP A 1 265 ? 18.154 8.808 -23.487 1.00 65.44 265 ASP A O 1
ATOM 2181 N N . ALA A 1 266 ? 18.733 10.874 -22.839 1.00 56.31 266 ALA A N 1
ATOM 2182 C CA . ALA A 1 266 ? 17.555 11.553 -23.354 1.00 56.31 266 ALA A CA 1
ATOM 2183 C C . ALA A 1 266 ? 17.933 12.082 -24.738 1.00 56.31 266 ALA A C 1
ATOM 2185 O O . ALA A 1 266 ? 18.58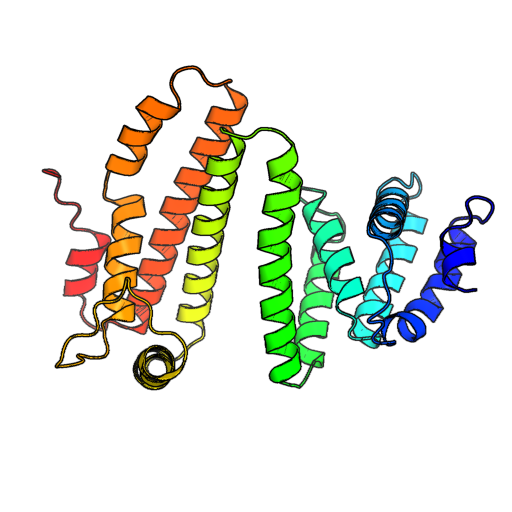1 13.116 -24.856 1.00 56.31 266 ALA A O 1
ATOM 2186 N N . ASN A 1 267 ? 17.612 11.332 -25.792 1.00 54.12 267 ASN A N 1
ATOM 2187 C CA . ASN A 1 267 ? 17.883 11.774 -27.154 1.00 54.12 267 ASN A CA 1
ATOM 2188 C C . ASN A 1 267 ? 17.064 13.060 -27.409 1.00 54.12 267 ASN A C 1
ATOM 2190 O O . ASN A 1 267 ? 15.841 12.958 -27.494 1.00 54.12 267 ASN A O 1
ATOM 2194 N N . PRO A 1 268 ? 17.683 14.252 -27.522 1.00 45.00 268 PRO A N 1
ATOM 2195 C CA . PRO A 1 268 ? 16.967 15.536 -27.512 1.00 45.00 268 PRO A CA 1
ATOM 2196 C C . PRO A 1 268 ? 16.130 15.782 -28.781 1.00 45.00 268 PRO A C 1
ATOM 2198 O O . PRO A 1 268 ? 15.489 16.820 -28.914 1.00 45.00 268 PRO A O 1
ATOM 2201 N N . ALA A 1 269 ? 16.155 14.838 -29.728 1.00 42.78 269 ALA A N 1
ATOM 2202 C CA . ALA A 1 269 ? 15.405 14.856 -30.978 1.00 42.78 269 ALA A CA 1
ATOM 2203 C C . ALA A 1 269 ? 14.048 14.111 -30.924 1.00 42.78 269 ALA A C 1
ATOM 2205 O O . ALA A 1 269 ? 13.368 14.052 -31.950 1.00 42.78 269 ALA A O 1
ATOM 2206 N N . LYS A 1 270 ? 13.659 13.515 -29.785 1.00 40.84 270 LYS A N 1
ATOM 2207 C CA . LYS A 1 270 ? 12.354 12.850 -29.566 1.00 40.84 270 LYS A CA 1
ATOM 2208 C C . LYS A 1 270 ? 11.506 13.612 -28.550 1.00 40.84 270 LYS A C 1
ATOM 2210 O O . LYS A 1 270 ? 10.267 13.641 -28.743 1.00 40.84 270 LYS A O 1
#

InterPro domains:
  IPR012582 DNA-dependent protein kinase catalytic subunit, CC3 [PF08163] (118-270)

Foldseek 3Di:
DLLCQLQDPVDDLVVNLVSLLCLLVVLLPPDPDDPDPVSLVVSLVVLVDDPDPVSSVSSVVSLLVSCLNNLHLSSVLSLVVQCVVDPHDPCPVVSVVSVVSSLVVVVDPVSNVVSVVVVVVSLVVVLVVQCVPDPPLSVLLSVLVVLLVVLLVLLVCLLPDAQCCQQPVVVCCCVPPDVDPVQPDDPDDPSCSVVVVLLVVLCCLALPCCVVVVVVVVVPPDDPVSVVSSVVSSVSSNVSSLSSNVSSCVRHPPDPVVCCVRPPPSPVVD

Sequence (270 aa):
MYLLLLIDKQLNLTFKICLLDLLAFFASIDTDENLNEDKRQKWSNDLCCTQEYHEYQAAIRKILSAFELSSSFILFELLIWMLCCEQHHIFEEEILLSISRYVINLNNYIKQTNLLDYIYSIIYVIDELDAKLDLTSQTLISMLINKVCTYRLLNHMYTILNKDDIFDEARKFLNVEIPIPAIQIGPTFDDKELTKHIITRARTQFVDGRLMKSMDVMLAGINTNDKQIKLHLIHSLAASSFNCLISLLIYTQTEALLYKTFIFDANPAK